Protein AF-A0A960XX72-F1 (afdb_monomer)

Sequence (325 aa):
MVPGYLTDVEGYDESIDEIWYMKRFRIEGDLKHSLSLRLGRIDDRDRVYLNGVLIGTSGQWDSAVASAYDRIRIYEIPAGLLRKDGNNTILVHVQGYFPGINGMVRGRTEIGPSSEMARTLRDEDYGELIFLTGYFTAGSYFLFLFLRRRQNRENLLFALFIYGFVLRQLIRTELRFETDISFLTFKRLEFILTYLLFVAFLYFVRTYFDYRKSLATTIGDALSAAVSGIMVILSVHVLFSDDMRTWWTLQKYLGQPLWLVMLLQVIILQVRAARQGNRDALYMLGGMIFVMIGFFADLAVSNGYLNIPPLFSYFFAAFIFSLAL

Solvent-accessible surface area (backbone atoms only — not comparable to full-atom values): 17464 Å² total; per-residue (Å²): 118,84,53,29,43,48,72,77,41,89,89,60,53,82,86,65,41,70,49,76,47,77,47,75,45,65,73,85,82,83,78,86,56,66,34,20,40,36,42,26,26,32,22,18,28,39,41,32,26,48,70,85,42,80,51,42,74,45,51,59,90,88,50,96,56,74,56,30,43,82,41,76,39,73,29,60,51,64,87,83,66,70,50,81,89,33,80,33,40,41,39,38,42,35,41,35,69,51,78,80,63,16,34,50,42,36,65,64,76,51,75,46,51,39,71,57,56,56,44,54,57,50,55,55,53,52,59,52,51,56,53,41,52,54,43,49,50,51,19,49,51,30,37,50,49,17,76,77,38,70,86,46,56,33,32,43,33,45,16,52,29,38,48,48,48,42,54,41,53,56,62,68,42,76,70,48,76,79,47,95,62,54,57,58,58,52,49,40,50,42,56,32,39,54,38,50,39,55,42,30,49,43,51,20,55,56,56,62,56,81,73,81,91,44,74,70,54,50,54,50,50,52,50,53,50,51,54,41,50,51,34,50,51,52,31,53,50,48,72,78,51,84,58,62,68,59,51,51,50,46,36,62,73,46,46,57,53,48,53,52,55,46,51,51,49,47,51,52,52,29,53,54,40,31,75,71,68,38,60,64,28,47,36,40,47,56,12,44,52,45,28,48,52,18,42,52,51,37,50,34,31,74,70,66,78,42,95,67,81,80,36,36,78,67,28,43,52,46,38,58,53,22,73,74,112

Nearest PDB structures (foldseek):
  5cwi-assembly1_A  TM=2.961E-01  e=3.400E+00  synthetic construct
  8ceg-assembly1_B  TM=2.615E-01  e=6.943E+00  Homo sapiens

Radius of gyration: 23.08 Å; Cα contacts (8 Å, |Δi|>4): 474; chains: 1; bounding box: 62×40×70 Å

pLDDT: mean 90.29, std 6.32, range [65.31, 98.38]

Foldseek 3Di:
DPPDAQVVPPPDDLPDQKDKDKDAWFDDDDPPAWKKWKQAFFAAKKWKDKPNHTQDIFDDPPDPAGAHRHATDITTDDPPSDDNVRGMMMMMMGGHDEGPQGGSHADDTDMDHPVVVVVVLVVLQVVLVVLLVVLLVLLVVLVVVCVVPVVQVLSVLSSVLSVLVSVLVVLSRNVVVVDPDGPLVSVLSNLLSLLVNLLSVLVSLCSVDDDDDDPVVVVLVVLSVVLNVVSVVLNVVSVPDSDVNVNVVCCVPPVVVSSVVSLVSSLVSLVVCVVVVDVLSVLLNVLSVLLVVLVVQVVCVVVRNDHDPRCNSVSNVSNSVSNVD

Mean predicted aligned error: 5.51 Å

Secondary structure (DSSP, 8-state):
--S--GGGSTT--TT--EEEEEEEE---S-TTS-EEEEE-EEESEEEEEETTEEEEEES-TT-SS--STTPPEEEEEPTT-S-TTS-EEEEEEEE-SSTTS-EEEES--EEEEHHHHHHHHHHHHHHHHHHHHHHHHHHHHHHHHHHH-TT-HHHHHHHHHHHHHHHHHHHHSGGGGGSSS-HHHHHHHHHHHHHHHHHHHHHHHHHHS-----HHHHHHHHHHHHHHHHHHHHHHHHHH---HHHHHHHIIIIIHHHHHHHHHHHHHHHHH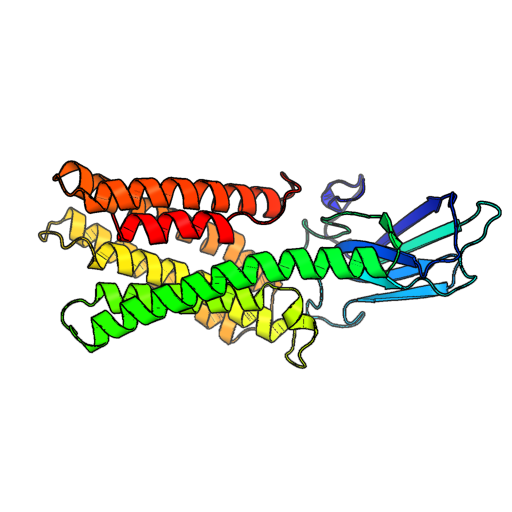HHHTT-HHHHHHHHHHHHHHHHHHHHHHHHTTS--S---HHHHHHHHHHHT--

Structure (mmCIF, N/CA/C/O backbone):
data_AF-A0A960XX72-F1
#
_entry.id   AF-A0A960XX72-F1
#
loop_
_atom_site.group_PDB
_atom_site.id
_atom_site.type_symbol
_atom_site.label_atom_id
_atom_site.label_alt_id
_atom_site.label_comp_id
_atom_site.label_asym_id
_atom_site.label_entity_id
_atom_site.label_seq_id
_atom_site.pdbx_PDB_ins_code
_atom_site.Cartn_x
_atom_site.Cartn_y
_atom_site.Cartn_z
_atom_site.occupancy
_atom_site.B_iso_or_equiv
_atom_site.auth_seq_id
_atom_site.auth_comp_id
_atom_site.auth_asym_id
_atom_site.auth_atom_id
_atom_site.pdbx_PDB_model_num
ATOM 1 N N . MET A 1 1 ? 23.909 -5.813 -6.315 1.00 65.31 1 MET A N 1
ATOM 2 C CA . MET A 1 1 ? 23.104 -7.059 -6.302 1.00 65.31 1 MET A CA 1
ATOM 3 C C . MET A 1 1 ? 21.697 -6.688 -6.770 1.00 65.31 1 MET A C 1
ATOM 5 O O . MET A 1 1 ? 21.299 -5.568 -6.491 1.00 65.31 1 MET A O 1
ATOM 9 N N . VAL A 1 2 ? 21.002 -7.521 -7.554 1.00 81.06 2 VAL A N 1
ATOM 10 C CA . VAL A 1 2 ? 19.618 -7.242 -8.003 1.00 81.06 2 VAL A CA 1
ATOM 11 C C . VAL A 1 2 ? 18.754 -8.464 -7.671 1.00 81.06 2 VAL A C 1
ATOM 13 O O . VAL A 1 2 ? 19.126 -9.562 -8.096 1.00 81.06 2 VAL A O 1
ATOM 16 N N . PRO A 1 3 ? 17.631 -8.312 -6.946 1.00 84.75 3 PRO A N 1
ATOM 17 C CA . PRO A 1 3 ? 17.133 -7.064 -6.352 1.00 84.75 3 PRO A CA 1
ATOM 18 C C . PRO A 1 3 ? 18.040 -6.532 -5.222 1.00 84.75 3 PRO A C 1
ATOM 20 O O . PRO A 1 3 ? 18.846 -7.285 -4.676 1.00 84.75 3 PRO A O 1
ATOM 23 N N . GLY A 1 4 ? 17.936 -5.239 -4.910 1.00 82.75 4 GLY A N 1
ATOM 24 C CA . GLY A 1 4 ? 18.704 -4.582 -3.845 1.00 82.75 4 GLY A CA 1
ATOM 25 C C . GLY A 1 4 ? 18.501 -3.065 -3.796 1.00 82.75 4 GLY A C 1
ATOM 26 O O . GLY A 1 4 ? 18.057 -2.462 -4.779 1.00 82.75 4 GLY A O 1
ATOM 27 N N . TYR A 1 5 ? 18.829 -2.462 -2.654 1.00 85.25 5 TYR A N 1
ATOM 28 C CA . TYR A 1 5 ? 18.755 -1.015 -2.444 1.00 85.25 5 TYR A CA 1
ATOM 29 C C . TYR A 1 5 ? 20.040 -0.319 -2.897 1.00 85.25 5 TYR A C 1
ATOM 31 O O . TYR A 1 5 ? 21.108 -0.935 -2.931 1.00 85.25 5 TYR A O 1
ATOM 39 N N . LEU A 1 6 ? 19.972 0.980 -3.212 1.00 81.94 6 LEU A N 1
ATOM 40 C CA . LEU A 1 6 ? 21.191 1.744 -3.520 1.00 81.94 6 LEU A CA 1
ATOM 41 C C . LEU A 1 6 ? 22.099 1.919 -2.309 1.00 81.94 6 LEU A C 1
ATOM 43 O O . LEU A 1 6 ? 23.308 1.968 -2.480 1.00 81.94 6 LEU A O 1
ATOM 47 N N . THR A 1 7 ? 21.544 1.913 -1.097 1.00 82.69 7 THR A N 1
ATOM 48 C CA . THR A 1 7 ? 22.315 1.938 0.156 1.00 82.69 7 THR A CA 1
ATOM 49 C C . THR A 1 7 ? 23.286 0.776 0.298 1.00 82.69 7 THR A C 1
ATOM 51 O O . THR A 1 7 ? 24.257 0.881 1.040 1.00 82.69 7 THR A O 1
ATOM 54 N N . ASP A 1 8 ? 23.031 -0.329 -0.404 1.00 82.38 8 ASP A N 1
ATOM 55 C CA . ASP A 1 8 ? 23.889 -1.513 -0.387 1.00 82.38 8 ASP A CA 1
ATOM 56 C C . ASP A 1 8 ? 25.064 -1.383 -1.376 1.00 82.38 8 ASP A C 1
ATOM 58 O O . ASP A 1 8 ? 25.922 -2.265 -1.452 1.00 82.38 8 ASP A O 1
ATOM 62 N N . VAL A 1 9 ? 25.093 -0.312 -2.178 1.00 82.00 9 VAL A N 1
ATOM 63 C CA . VAL A 1 9 ? 26.157 -0.014 -3.138 1.00 82.00 9 VAL A CA 1
ATOM 64 C C . VAL A 1 9 ? 27.245 0.799 -2.443 1.00 82.00 9 VAL A C 1
ATOM 66 O O . VAL A 1 9 ? 26.990 1.834 -1.833 1.00 82.00 9 VAL A O 1
ATOM 69 N N . GLU A 1 10 ? 28.487 0.332 -2.551 1.00 82.56 10 GLU A N 1
ATOM 70 C CA . GLU A 1 10 ? 29.644 1.030 -1.995 1.00 82.56 10 GLU A CA 1
ATOM 71 C C . GLU A 1 10 ? 29.785 2.436 -2.602 1.00 82.56 10 GLU A C 1
ATOM 73 O O . GLU A 1 10 ? 29.707 2.610 -3.819 1.00 82.56 10 GLU A O 1
ATOM 78 N N . GLY A 1 11 ? 29.981 3.441 -1.745 1.00 82.19 11 GLY A N 1
ATOM 79 C CA . GLY A 1 11 ? 30.051 4.844 -2.158 1.00 82.19 11 GLY A CA 1
ATOM 80 C C . GLY A 1 11 ? 28.693 5.509 -2.403 1.00 82.19 11 GLY A C 1
ATOM 81 O O . GLY A 1 11 ? 28.669 6.620 -2.927 1.00 82.19 11 GLY A O 1
ATOM 82 N N . TYR A 1 12 ? 27.579 4.862 -2.035 1.00 83.00 12 TYR A N 1
ATOM 83 C CA . TYR A 1 12 ? 26.266 5.503 -2.042 1.00 83.00 12 TYR A CA 1
ATOM 84 C C . TYR A 1 12 ? 26.225 6.711 -1.099 1.00 83.00 12 TYR A C 1
ATOM 86 O O . TYR A 1 12 ? 26.661 6.641 0.051 1.00 83.00 12 TYR A O 1
ATOM 94 N N . ASP A 1 13 ? 25.642 7.793 -1.601 1.00 84.25 13 ASP A N 1
ATOM 95 C CA . ASP A 1 13 ? 25.325 9.009 -0.866 1.00 84.25 13 ASP A CA 1
ATOM 96 C C . ASP A 1 13 ? 23.842 9.335 -1.087 1.00 84.25 13 ASP A C 1
ATOM 98 O O . ASP A 1 13 ? 23.301 9.081 -2.166 1.00 84.25 13 ASP A O 1
ATOM 102 N N . GLU A 1 14 ? 23.168 9.897 -0.082 1.00 82.62 14 GLU A N 1
ATOM 103 C CA . GLU A 1 14 ? 21.733 10.209 -0.168 1.00 82.62 14 GLU A CA 1
ATOM 104 C C . GLU A 1 14 ? 21.398 11.253 -1.247 1.00 82.62 14 GLU A C 1
ATOM 106 O O . GLU A 1 14 ? 20.243 11.339 -1.668 1.00 82.62 14 GLU A O 1
ATOM 111 N N . SER A 1 15 ? 22.385 12.020 -1.730 1.00 81.94 15 SER A N 1
ATOM 112 C CA . SER A 1 15 ? 22.232 12.919 -2.881 1.00 81.94 15 SER A CA 1
ATOM 113 C C . SER A 1 15 ? 22.110 12.194 -4.224 1.00 81.94 15 SER A C 1
ATOM 115 O O . SER A 1 15 ? 21.712 12.819 -5.206 1.00 81.94 15 SER A O 1
ATOM 117 N N . ILE A 1 16 ? 22.418 10.893 -4.284 1.00 83.62 16 ILE A N 1
ATOM 118 C CA . ILE A 1 16 ? 22.284 10.083 -5.496 1.00 83.62 16 ILE A CA 1
ATOM 119 C C . ILE A 1 16 ? 20.834 9.613 -5.628 1.00 83.62 16 ILE A C 1
ATOM 121 O O . ILE A 1 16 ? 20.376 8.694 -4.938 1.00 83.62 16 ILE A O 1
ATOM 125 N N . ASP A 1 17 ? 20.123 10.227 -6.566 1.00 83.62 17 ASP A N 1
ATOM 126 C CA . ASP A 1 17 ? 18.783 9.831 -6.986 1.00 83.62 17 ASP A CA 1
ATOM 127 C C . ASP A 1 17 ? 18.779 9.071 -8.318 1.00 83.62 17 ASP A C 1
ATOM 129 O O . ASP A 1 17 ? 17.853 8.304 -8.560 1.00 83.62 17 ASP A O 1
ATOM 133 N N . GLU A 1 18 ? 19.818 9.188 -9.147 1.00 90.31 18 GLU A N 1
ATOM 134 C CA . GLU A 1 18 ? 19.926 8.476 -10.422 1.00 90.31 18 GLU A CA 1
ATOM 135 C C . GLU A 1 18 ? 21.015 7.401 -10.446 1.00 90.31 18 GLU A C 1
ATOM 137 O O . GLU A 1 18 ? 22.144 7.600 -9.998 1.00 90.31 18 GLU A O 1
ATOM 142 N N . ILE A 1 19 ? 20.699 6.253 -11.051 1.00 91.00 19 ILE A N 1
ATOM 143 C CA . ILE A 1 19 ? 21.652 5.158 -11.235 1.00 91.00 19 ILE A CA 1
ATOM 144 C C . ILE A 1 19 ? 21.436 4.420 -12.556 1.00 91.00 19 ILE A C 1
ATOM 146 O O . ILE A 1 19 ? 20.317 4.275 -13.053 1.00 91.00 19 ILE A O 1
ATOM 150 N N . TRP A 1 20 ? 22.527 3.890 -13.103 1.00 93.50 20 TRP A N 1
ATOM 151 C CA . TRP A 1 20 ? 22.506 2.991 -14.248 1.00 93.50 20 TRP A CA 1
ATOM 152 C C . TRP A 1 20 ? 22.883 1.573 -13.835 1.00 93.50 20 TRP A C 1
ATOM 154 O O . TRP A 1 20 ? 23.980 1.323 -13.336 1.00 93.50 20 TRP A O 1
ATOM 164 N N . TYR A 1 21 ? 22.001 0.622 -14.125 1.00 93.75 21 TYR A N 1
ATOM 165 C CA . TYR A 1 21 ? 22.310 -0.800 -14.070 1.00 93.75 21 TYR A CA 1
ATOM 166 C C . TYR A 1 21 ? 22.653 -1.291 -15.470 1.00 93.75 21 TYR A C 1
ATOM 168 O O . TYR A 1 21 ? 21.927 -1.020 -16.425 1.00 93.75 21 TYR A O 1
ATOM 176 N N . MET A 1 22 ? 23.737 -2.053 -15.591 1.00 94.94 22 MET A N 1
ATOM 177 C CA . MET A 1 22 ? 24.141 -2.677 -16.847 1.00 94.94 22 MET A CA 1
ATOM 178 C C . MET A 1 22 ? 24.329 -4.173 -16.654 1.00 94.94 22 MET A C 1
ATOM 180 O O . MET A 1 22 ? 24.961 -4.612 -15.692 1.00 94.94 22 MET A O 1
ATOM 184 N N . LYS A 1 23 ? 23.815 -4.965 -17.594 1.00 94.00 23 LYS A N 1
ATOM 185 C CA . LYS A 1 23 ? 24.113 -6.395 -17.661 1.00 94.00 23 LYS A CA 1
ATOM 186 C C . LYS A 1 23 ? 24.347 -6.820 -19.102 1.00 94.00 23 LYS A C 1
ATOM 188 O O . LYS A 1 23 ? 23.545 -6.537 -19.990 1.00 94.00 23 LYS A O 1
ATOM 193 N N . ARG A 1 24 ? 25.436 -7.554 -19.323 1.00 94.38 24 ARG A N 1
ATOM 194 C CA . ARG A 1 24 ? 25.657 -8.307 -20.561 1.00 94.38 24 ARG A CA 1
ATOM 195 C C . ARG A 1 24 ? 25.195 -9.737 -20.360 1.00 94.38 24 ARG A C 1
ATOM 197 O O . ARG A 1 24 ? 25.447 -10.320 -19.306 1.00 94.38 24 ARG A O 1
ATOM 204 N N . PHE A 1 25 ? 24.511 -10.291 -21.349 1.00 92.50 25 PHE A N 1
ATOM 205 C CA . PHE A 1 25 ? 23.988 -11.646 -21.261 1.00 92.50 25 PHE A CA 1
ATOM 206 C C . PHE A 1 25 ? 23.930 -12.323 -22.627 1.00 92.50 25 PHE A C 1
ATOM 208 O O . PHE A 1 25 ? 23.794 -11.683 -23.672 1.00 92.50 25 PHE A O 1
ATOM 215 N N . ARG A 1 26 ? 24.000 -13.651 -22.580 1.00 90.56 26 ARG A N 1
ATOM 216 C CA . ARG A 1 26 ? 23.700 -14.539 -23.699 1.00 90.56 26 ARG A CA 1
ATOM 217 C C . ARG A 1 26 ? 22.285 -15.055 -23.521 1.00 90.56 26 ARG A C 1
ATOM 219 O O . ARG A 1 26 ? 21.870 -15.301 -22.391 1.00 90.56 26 ARG A O 1
ATOM 226 N N . ILE A 1 27 ? 21.555 -15.176 -24.621 1.00 84.62 27 ILE A N 1
ATOM 227 C CA . ILE A 1 27 ? 20.241 -15.806 -24.611 1.00 84.62 27 ILE A CA 1
ATOM 228 C C . ILE A 1 27 ? 20.371 -17.196 -25.219 1.00 84.62 27 ILE A C 1
ATOM 230 O O . ILE A 1 27 ? 20.921 -17.354 -26.308 1.00 84.62 27 ILE A O 1
ATOM 234 N N . GLU A 1 28 ? 19.901 -18.191 -24.483 1.00 79.38 28 GLU A N 1
ATOM 235 C CA . GLU A 1 28 ? 19.869 -19.589 -24.896 1.00 79.38 28 GLU A CA 1
ATOM 236 C C . GLU A 1 28 ? 18.397 -19.994 -25.053 1.00 79.38 28 GLU A C 1
ATOM 238 O O . GLU A 1 28 ? 17.563 -19.601 -24.239 1.00 79.38 28 GLU A O 1
ATOM 243 N N . GLY A 1 29 ? 18.062 -20.742 -26.108 1.00 73.56 29 GLY A N 1
ATOM 244 C CA . GLY A 1 29 ? 16.697 -21.226 -26.356 1.00 73.56 29 GLY A CA 1
ATOM 245 C C . GLY A 1 29 ? 16.017 -20.661 -27.608 1.00 73.56 29 GLY A C 1
ATOM 246 O O . GLY A 1 29 ? 16.621 -19.954 -28.417 1.00 73.56 29 GLY A O 1
ATOM 247 N N . ASP A 1 30 ? 14.749 -21.038 -27.796 1.00 70.69 30 ASP A N 1
ATOM 248 C CA . ASP A 1 30 ? 13.959 -20.669 -28.972 1.00 70.69 30 ASP A CA 1
ATOM 249 C C . ASP A 1 30 ? 13.375 -19.251 -28.838 1.00 70.69 30 ASP A C 1
ATOM 251 O O . ASP A 1 30 ? 12.576 -18.968 -27.948 1.00 70.69 30 ASP A O 1
ATOM 255 N N . LEU A 1 31 ? 13.755 -18.360 -29.759 1.00 76.75 31 LEU A N 1
ATOM 256 C CA . LEU A 1 31 ? 13.276 -16.972 -29.833 1.00 76.75 31 LEU A CA 1
ATOM 257 C C . LEU A 1 31 ? 12.007 -16.818 -30.690 1.00 76.75 31 LEU A C 1
ATOM 259 O O . LEU A 1 31 ? 11.676 -15.708 -31.098 1.00 76.75 31 LEU A O 1
ATOM 263 N N . LYS A 1 32 ? 11.329 -17.918 -31.043 1.00 74.88 32 LYS A N 1
ATOM 264 C CA . LYS A 1 32 ? 10.079 -17.873 -31.823 1.00 74.88 32 LYS A CA 1
ATOM 265 C C . LYS A 1 32 ? 8.889 -17.319 -31.046 1.00 74.88 32 LYS A C 1
ATOM 267 O O . LYS A 1 32 ? 7.921 -16.887 -31.665 1.00 74.88 32 LYS A O 1
ATOM 272 N N . HIS A 1 33 ? 8.936 -17.356 -29.720 1.00 80.69 33 HIS A N 1
ATOM 273 C CA . HIS A 1 33 ? 7.891 -16.785 -28.878 1.00 80.69 33 HIS A CA 1
ATOM 274 C C . HIS A 1 33 ? 8.109 -15.281 -28.693 1.00 80.69 33 HIS A C 1
ATOM 276 O O . HIS A 1 33 ? 9.249 -14.820 -28.657 1.00 80.69 33 HIS A O 1
ATOM 282 N N . SER A 1 34 ? 7.024 -14.520 -28.521 1.00 90.12 34 SER A N 1
ATOM 283 C CA . SER A 1 34 ? 7.127 -13.155 -27.999 1.00 90.12 34 SER A CA 1
ATOM 284 C C . SER A 1 34 ? 7.753 -13.208 -26.608 1.00 90.12 34 SER A C 1
ATOM 286 O O . SER A 1 34 ? 7.308 -13.984 -25.756 1.00 90.12 34 SER A O 1
ATOM 288 N N . LEU A 1 35 ? 8.807 -12.421 -26.404 1.00 93.06 35 LEU A N 1
ATOM 289 C CA . LEU A 1 35 ? 9.544 -12.360 -25.149 1.00 93.06 35 LEU A CA 1
ATOM 290 C C . LEU A 1 35 ? 9.306 -11.018 -24.473 1.00 93.06 35 LEU A C 1
ATOM 292 O O . LEU A 1 35 ? 9.223 -9.984 -25.131 1.00 93.06 35 LEU A O 1
ATOM 296 N N . SER A 1 36 ? 9.269 -11.040 -23.150 1.00 95.12 36 SER A N 1
ATOM 297 C CA . SER A 1 36 ? 9.248 -9.840 -22.327 1.00 95.12 36 SER A CA 1
ATOM 298 C C . SER A 1 36 ? 10.377 -9.890 -21.310 1.00 95.12 36 SER A C 1
ATOM 300 O O . SER A 1 36 ? 10.853 -10.954 -20.911 1.00 95.12 36 SER A O 1
ATOM 302 N N . LEU A 1 37 ? 10.812 -8.709 -20.899 1.00 94.94 37 LEU A N 1
ATOM 303 C CA . LEU A 1 37 ? 11.666 -8.498 -19.751 1.00 94.94 37 LEU A CA 1
ATOM 304 C C . LEU A 1 37 ? 10.776 -8.152 -18.561 1.00 94.94 37 LEU A C 1
ATOM 306 O O . LEU A 1 37 ? 10.118 -7.111 -18.563 1.00 94.94 37 LEU A O 1
ATOM 310 N N . ARG A 1 38 ? 10.812 -8.985 -17.523 1.00 94.00 38 ARG A N 1
ATOM 311 C CA . ARG A 1 38 ? 10.256 -8.647 -16.216 1.00 94.00 38 ARG A CA 1
ATOM 312 C C . ARG A 1 38 ? 11.356 -8.036 -15.365 1.00 94.00 38 ARG A C 1
ATOM 314 O O . ARG A 1 38 ? 12.357 -8.686 -15.064 1.00 94.00 38 ARG A O 1
ATOM 321 N N . LEU A 1 39 ? 11.142 -6.795 -14.963 1.00 91.75 39 LEU A N 1
ATOM 322 C CA . LEU A 1 39 ? 11.808 -6.163 -13.839 1.00 91.75 39 LEU A CA 1
ATOM 323 C C . LEU A 1 39 ? 10.799 -6.128 -12.684 1.00 91.75 39 LEU A C 1
ATOM 325 O O . LEU A 1 39 ? 9.594 -5.989 -12.885 1.00 91.75 39 LEU A O 1
ATOM 329 N N . GLY A 1 40 ? 11.251 -6.322 -11.454 1.00 89.38 40 GLY A N 1
ATOM 330 C CA . GLY A 1 40 ? 10.336 -6.282 -10.322 1.00 89.38 40 GLY A CA 1
ATOM 331 C C . GLY A 1 40 ? 9.882 -4.854 -9.980 1.00 89.38 40 GLY A C 1
ATOM 332 O O . GLY A 1 40 ? 9.538 -4.059 -10.854 1.00 89.38 40 GLY A O 1
ATOM 333 N N . ARG A 1 41 ? 9.852 -4.514 -8.692 1.00 90.69 41 ARG A N 1
ATOM 334 C CA . ARG A 1 41 ? 9.519 -3.164 -8.225 1.00 90.69 41 ARG A CA 1
ATOM 335 C C . ARG A 1 41 ? 10.785 -2.317 -8.175 1.00 90.69 41 ARG A C 1
ATOM 337 O O . ARG A 1 41 ? 11.744 -2.680 -7.497 1.00 90.69 41 ARG A O 1
ATOM 344 N N . ILE A 1 42 ? 10.757 -1.213 -8.905 1.00 93.06 42 ILE A N 1
ATOM 345 C CA . ILE A 1 42 ? 11.796 -0.190 -8.985 1.00 93.06 42 ILE A CA 1
ATOM 346 C C . ILE A 1 42 ? 11.250 1.076 -8.325 1.00 93.06 42 ILE A C 1
ATOM 348 O O . ILE A 1 42 ? 10.125 1.466 -8.635 1.00 93.06 42 ILE A O 1
ATOM 352 N N . ASP A 1 43 ? 12.022 1.706 -7.446 1.00 91.44 43 ASP A N 1
ATOM 353 C CA . ASP A 1 43 ? 11.711 3.036 -6.915 1.00 91.44 43 ASP A CA 1
ATOM 354 C C . ASP A 1 43 ? 12.569 4.079 -7.647 1.00 91.44 43 ASP A C 1
ATOM 356 O O . ASP A 1 43 ? 13.798 3.979 -7.592 1.00 91.44 43 ASP A O 1
ATOM 360 N N . ASP A 1 44 ? 11.995 5.063 -8.351 1.00 92.69 44 ASP A N 1
ATOM 361 C CA . ASP A 1 44 ? 10.561 5.290 -8.657 1.00 92.69 44 ASP A CA 1
ATOM 362 C C . ASP A 1 44 ? 10.257 4.978 -10.113 1.00 92.69 44 ASP A C 1
ATOM 364 O O . ASP A 1 44 ? 9.274 4.309 -10.423 1.00 92.69 44 ASP A O 1
ATOM 368 N N . ARG A 1 45 ? 11.110 5.463 -11.007 1.00 93.88 45 ARG A N 1
ATOM 369 C CA . ARG A 1 45 ? 10.888 5.460 -12.449 1.00 93.88 45 ARG A CA 1
ATOM 370 C C . ARG A 1 45 ? 12.107 4.933 -13.173 1.00 93.88 45 ARG A C 1
ATOM 372 O O . ARG A 1 45 ? 13.224 4.994 -12.660 1.00 93.88 45 ARG A O 1
ATOM 379 N N . ASP A 1 46 ? 11.881 4.409 -14.368 1.00 96.50 46 ASP A N 1
ATOM 380 C CA . ASP A 1 46 ? 12.936 3.762 -15.131 1.00 96.50 46 ASP A CA 1
ATOM 381 C C . ASP A 1 46 ? 12.801 3.967 -16.638 1.00 96.50 46 ASP A C 1
ATOM 383 O O . ASP A 1 46 ? 11.705 4.148 -17.170 1.00 96.50 46 ASP A O 1
ATOM 387 N N . ARG A 1 47 ? 13.949 3.924 -17.319 1.00 97.69 47 ARG A N 1
ATOM 388 C CA . ARG A 1 47 ? 14.079 3.784 -18.773 1.00 97.69 47 ARG A CA 1
ATOM 389 C C . ARG A 1 47 ? 14.948 2.569 -19.061 1.00 97.69 47 ARG A C 1
ATOM 391 O O . ARG A 1 47 ? 16.076 2.480 -18.573 1.00 97.69 47 ARG A O 1
ATOM 398 N N . VAL A 1 48 ? 14.438 1.646 -19.868 1.00 97.88 48 VAL A N 1
ATOM 399 C CA . VAL A 1 48 ? 15.118 0.384 -20.174 1.00 97.88 48 VAL A CA 1
ATOM 400 C C . VAL A 1 48 ? 15.533 0.338 -21.626 1.00 97.88 48 VAL A C 1
ATOM 402 O O . VAL A 1 48 ? 14.703 0.454 -22.524 1.00 97.88 48 VAL A O 1
ATOM 405 N N . TYR A 1 49 ? 16.815 0.078 -21.850 1.00 98.12 49 TYR A N 1
ATOM 406 C CA . TYR A 1 49 ? 17.397 -0.062 -23.172 1.00 98.12 49 TYR A CA 1
ATOM 407 C C . TYR A 1 49 ? 17.937 -1.474 -23.359 1.00 98.12 49 TYR A C 1
ATOM 409 O O . TYR A 1 49 ? 18.690 -1.980 -22.527 1.00 98.12 49 TYR A O 1
ATOM 417 N N . LEU A 1 50 ? 17.613 -2.091 -24.490 1.00 97.56 50 LEU A N 1
ATOM 418 C CA . LEU A 1 50 ? 18.206 -3.342 -24.941 1.00 97.56 50 LEU A CA 1
ATOM 419 C C . LEU A 1 50 ? 18.990 -3.073 -26.222 1.00 97.56 50 LEU A C 1
ATOM 421 O O . LEU A 1 50 ? 18.446 -2.582 -27.207 1.00 97.56 50 LEU A O 1
ATOM 425 N N . ASN A 1 51 ? 20.285 -3.383 -26.209 1.00 96.00 51 ASN A N 1
ATOM 426 C CA . ASN A 1 51 ? 21.190 -3.189 -27.346 1.00 96.00 51 ASN A CA 1
ATOM 427 C C . ASN A 1 51 ? 21.187 -1.753 -27.908 1.00 96.00 51 ASN A C 1
ATOM 429 O O . ASN A 1 51 ? 21.404 -1.554 -29.100 1.00 96.00 51 ASN A O 1
ATOM 433 N N . GLY A 1 52 ? 20.959 -0.763 -27.038 1.00 95.50 52 GLY A N 1
ATOM 434 C CA . GLY A 1 52 ? 20.884 0.659 -27.388 1.00 95.50 52 GLY A CA 1
ATOM 435 C C . GLY A 1 52 ? 19.492 1.152 -27.801 1.00 95.50 52 GLY A C 1
ATOM 436 O O . GLY A 1 52 ? 19.323 2.349 -27.996 1.00 95.50 52 GLY A O 1
ATOM 437 N N . VAL A 1 53 ? 18.492 0.271 -27.897 1.00 97.12 53 VAL A N 1
ATOM 438 C CA . VAL A 1 53 ? 17.105 0.633 -28.230 1.00 97.12 53 VAL A CA 1
ATOM 439 C C . VAL A 1 53 ? 16.269 0.693 -26.958 1.00 97.12 53 VAL A C 1
ATOM 441 O O . VAL A 1 53 ? 16.285 -0.252 -26.173 1.00 97.12 53 VAL A O 1
ATOM 444 N N . LEU A 1 54 ? 15.535 1.788 -26.755 1.00 97.62 54 LEU A N 1
ATOM 445 C CA . LEU A 1 54 ? 14.579 1.931 -25.655 1.00 97.62 54 LEU A CA 1
ATOM 446 C C . LEU A 1 54 ? 13.420 0.939 -25.848 1.00 97.62 54 LEU A C 1
ATOM 448 O O . LEU A 1 54 ? 12.737 0.990 -26.867 1.00 97.62 54 LEU A O 1
ATOM 452 N N . ILE A 1 55 ? 13.206 0.049 -24.879 1.00 97.31 55 ILE A N 1
ATOM 453 C CA . ILE A 1 55 ? 12.144 -0.973 -24.911 1.00 97.31 55 ILE A CA 1
ATOM 454 C C . ILE A 1 55 ? 11.034 -0.723 -23.890 1.00 97.31 55 ILE A C 1
ATOM 456 O O . ILE A 1 55 ? 9.992 -1.366 -23.949 1.00 97.31 55 ILE A O 1
ATOM 460 N N . GLY A 1 56 ? 11.239 0.193 -22.945 1.00 96.12 56 GLY A N 1
ATOM 461 C CA . GLY A 1 56 ? 10.260 0.432 -21.897 1.00 96.12 56 GLY A CA 1
ATOM 462 C C . GLY A 1 56 ? 10.586 1.622 -21.016 1.00 96.12 56 GLY A C 1
ATOM 463 O O . GLY A 1 56 ? 11.752 1.983 -20.838 1.00 96.12 56 GLY A O 1
ATOM 464 N N . THR A 1 57 ? 9.535 2.219 -20.464 1.00 95.88 57 THR A N 1
ATOM 465 C CA . THR A 1 57 ? 9.619 3.314 -19.500 1.00 95.88 57 THR A CA 1
ATOM 466 C C . THR A 1 57 ? 8.519 3.185 -18.457 1.00 95.88 57 THR A C 1
ATOM 468 O O . THR A 1 57 ? 7.394 2.814 -18.802 1.00 95.88 57 THR A O 1
ATOM 471 N N . SER A 1 58 ? 8.798 3.578 -17.217 1.00 93.94 58 SER A N 1
ATOM 472 C CA . SER A 1 58 ? 7.769 3.787 -16.197 1.00 93.94 58 SER A CA 1
ATOM 473 C C . SER A 1 58 ? 7.877 5.173 -15.578 1.00 93.94 58 SER A C 1
ATOM 475 O O . SER A 1 58 ? 8.937 5.795 -15.617 1.00 93.94 58 SER A O 1
ATOM 477 N N . GLY A 1 59 ? 6.767 5.648 -15.013 1.00 90.12 59 GLY A N 1
ATOM 478 C CA . GLY A 1 59 ? 6.694 6.960 -14.386 1.00 90.12 59 GLY A CA 1
ATOM 479 C C . GLY A 1 59 ? 6.827 8.131 -15.363 1.00 90.12 59 GLY A C 1
ATOM 480 O O . GLY A 1 59 ? 6.935 7.962 -16.577 1.00 90.12 59 GLY A O 1
ATOM 481 N N . GLN A 1 60 ? 6.803 9.344 -14.817 1.00 90.06 60 GLN A N 1
ATOM 482 C CA . GLN A 1 60 ? 7.076 10.572 -15.566 1.00 90.06 60 GLN A CA 1
ATOM 483 C C . GLN A 1 60 ? 8.449 11.094 -15.165 1.00 90.06 60 GLN A C 1
ATOM 485 O O . GLN A 1 60 ? 8.622 11.475 -14.015 1.00 90.06 60 GLN A O 1
ATOM 490 N N . TRP A 1 61 ? 9.408 11.110 -16.096 1.00 90.62 61 TRP A N 1
ATOM 491 C CA . TRP A 1 61 ? 10.821 11.376 -15.787 1.00 90.62 61 TRP A CA 1
ATOM 492 C C . TRP A 1 61 ? 11.068 12.712 -15.080 1.00 90.62 61 TRP A C 1
ATOM 494 O O . TRP A 1 61 ? 11.819 12.758 -14.116 1.00 90.62 61 TRP A O 1
ATOM 504 N N . ASP A 1 62 ? 10.383 13.770 -15.506 1.00 90.19 62 ASP A N 1
ATOM 505 C CA . ASP A 1 62 ? 10.601 15.129 -14.995 1.00 90.19 62 ASP A CA 1
ATOM 506 C C . ASP A 1 62 ? 9.598 15.520 -13.889 1.00 90.19 62 ASP A C 1
ATOM 508 O O . ASP A 1 62 ? 9.491 16.685 -13.509 1.00 90.19 62 ASP A O 1
ATOM 512 N N . SER A 1 63 ? 8.820 14.559 -13.372 1.00 88.69 63 SER A N 1
ATOM 513 C CA . SER A 1 63 ? 7.813 14.829 -12.342 1.00 88.69 63 SER A CA 1
ATOM 514 C C . SER A 1 63 ? 8.442 14.986 -10.959 1.00 88.69 63 SER A C 1
ATOM 516 O O . SER A 1 63 ? 9.183 14.115 -10.499 1.00 88.69 63 SER A O 1
ATOM 518 N N . ALA A 1 64 ? 8.052 16.039 -10.241 1.00 86.38 64 ALA A N 1
ATOM 519 C CA . ALA A 1 64 ? 8.413 16.244 -8.837 1.00 86.38 64 ALA A CA 1
ATOM 520 C C . ALA A 1 64 ? 7.686 15.289 -7.866 1.00 86.38 64 ALA A C 1
ATOM 522 O O . ALA A 1 64 ? 7.981 15.281 -6.671 1.00 86.38 64 ALA A O 1
ATOM 523 N N . VAL A 1 65 ? 6.728 14.495 -8.354 1.00 89.31 65 VAL A N 1
ATOM 524 C CA . VAL A 1 65 ? 5.927 13.561 -7.553 1.00 89.31 65 VAL A CA 1
ATOM 525 C C . VAL A 1 65 ? 6.254 12.128 -7.958 1.00 89.31 65 VAL A C 1
ATOM 527 O O . VAL A 1 65 ? 6.478 11.846 -9.138 1.00 89.31 65 VAL A O 1
ATOM 530 N N . ALA A 1 66 ? 6.266 11.216 -6.986 1.00 90.31 66 ALA A N 1
ATOM 531 C CA . ALA A 1 66 ? 6.440 9.793 -7.244 1.00 90.31 66 ALA A CA 1
ATOM 532 C C . ALA A 1 66 ? 5.308 9.261 -8.136 1.00 90.31 66 ALA A C 1
ATOM 534 O O . ALA A 1 66 ? 4.184 9.767 -8.092 1.00 90.31 66 ALA A O 1
ATOM 535 N N . SER A 1 67 ? 5.590 8.244 -8.946 1.00 89.94 67 SER A N 1
ATOM 536 C CA . SER A 1 67 ? 4.680 7.845 -10.027 1.00 89.94 67 SER A CA 1
ATOM 537 C C . SER A 1 67 ? 4.569 6.343 -10.270 1.00 89.94 67 SER A C 1
ATOM 539 O O . SER A 1 67 ? 3.570 5.904 -10.841 1.00 89.94 67 SER A O 1
ATOM 541 N N . ALA A 1 68 ? 5.557 5.546 -9.863 1.00 90.88 68 ALA A N 1
ATOM 542 C CA . ALA A 1 68 ? 5.583 4.122 -10.178 1.00 90.88 68 ALA A CA 1
ATOM 543 C C . ALA A 1 68 ? 6.350 3.245 -9.172 1.00 90.88 68 ALA A C 1
ATOM 545 O O . ALA A 1 68 ? 6.467 2.046 -9.422 1.00 90.88 68 ALA A O 1
ATOM 546 N N . TYR A 1 69 ? 6.819 3.764 -8.029 1.00 90.50 69 TYR A N 1
ATOM 547 C CA . TYR A 1 69 ? 7.730 3.047 -7.118 1.00 90.50 69 TYR A CA 1
ATOM 548 C C . TYR A 1 69 ? 7.288 1.648 -6.660 1.00 90.50 69 TYR A C 1
ATOM 550 O O . TYR A 1 69 ? 8.107 0.834 -6.236 1.00 90.50 69 TYR A O 1
ATOM 558 N N . ASP A 1 70 ? 6.002 1.322 -6.751 1.00 89.12 70 ASP A N 1
ATOM 559 C CA . ASP A 1 70 ? 5.463 0.027 -6.359 1.00 89.12 70 ASP A CA 1
ATOM 560 C C . ASP A 1 70 ? 4.724 -0.723 -7.480 1.00 89.12 70 ASP A C 1
ATOM 562 O O . ASP A 1 70 ? 3.947 -1.627 -7.187 1.00 89.12 70 ASP A O 1
ATOM 566 N N . ARG A 1 71 ? 4.989 -0.389 -8.747 1.00 90.69 71 ARG A N 1
ATOM 567 C CA . ARG A 1 71 ? 4.511 -1.123 -9.934 1.00 90.69 71 ARG A CA 1
ATOM 568 C C . ARG A 1 71 ? 5.390 -2.339 -10.244 1.00 90.69 71 ARG A C 1
ATOM 570 O O . ARG A 1 71 ? 6.596 -2.286 -10.023 1.00 90.69 71 ARG A O 1
ATOM 577 N N . ILE A 1 72 ? 4.875 -3.423 -10.808 1.00 90.69 72 ILE A N 1
ATOM 578 C CA . ILE A 1 72 ? 5.746 -4.456 -11.411 1.00 90.69 72 ILE A CA 1
ATOM 579 C C . ILE A 1 72 ? 6.034 -4.096 -12.875 1.00 90.69 72 ILE A C 1
ATOM 581 O O . ILE A 1 72 ? 5.140 -3.688 -13.613 1.00 90.69 72 ILE A O 1
ATOM 585 N N . ARG A 1 73 ? 7.294 -4.201 -13.312 1.00 92.50 73 ARG A N 1
ATOM 586 C CA . ARG A 1 73 ? 7.730 -3.731 -14.637 1.00 92.50 73 ARG A CA 1
ATOM 587 C C . ARG A 1 73 ? 7.813 -4.895 -15.603 1.00 92.50 73 ARG A C 1
ATOM 589 O O . ARG A 1 73 ? 8.610 -5.806 -15.428 1.00 92.50 73 ARG A O 1
ATOM 596 N N . ILE A 1 74 ? 7.008 -4.864 -16.653 1.00 93.81 74 ILE A N 1
ATOM 597 C CA . ILE A 1 74 ? 7.089 -5.852 -17.727 1.00 93.81 74 ILE A CA 1
ATOM 598 C C . ILE A 1 74 ? 7.121 -5.103 -19.045 1.00 93.81 74 ILE A C 1
ATOM 600 O O . ILE A 1 74 ? 6.183 -4.382 -19.372 1.00 93.81 74 ILE A O 1
ATOM 604 N N . TYR A 1 75 ? 8.213 -5.272 -19.782 1.00 95.62 75 TYR A N 1
ATOM 605 C CA . TYR A 1 75 ? 8.426 -4.627 -21.069 1.00 95.62 75 TYR A CA 1
ATOM 606 C C . TYR A 1 75 ? 8.540 -5.688 -22.149 1.00 95.62 75 TYR A C 1
ATOM 608 O O . TYR A 1 75 ? 9.352 -6.609 -22.040 1.00 95.62 75 TYR A O 1
ATOM 616 N N . GLU A 1 76 ? 7.713 -5.582 -23.181 1.00 95.06 76 GLU A N 1
ATOM 617 C CA . GLU A 1 76 ? 7.829 -6.448 -24.348 1.00 95.06 76 GLU A CA 1
ATOM 618 C C . GLU A 1 76 ? 9.149 -6.179 -25.068 1.00 95.06 76 GLU A C 1
ATOM 620 O O . GLU A 1 76 ? 9.586 -5.037 -25.212 1.00 95.06 76 GLU A O 1
ATOM 625 N N . ILE A 1 77 ? 9.807 -7.247 -25.508 1.00 94.94 77 ILE A N 1
ATOM 626 C CA . ILE A 1 77 ? 11.043 -7.157 -26.273 1.00 94.94 77 ILE A CA 1
ATOM 627 C C . ILE A 1 77 ? 10.672 -7.181 -27.759 1.00 94.94 77 ILE A C 1
ATOM 629 O O . ILE A 1 77 ? 10.151 -8.194 -28.235 1.00 94.94 77 ILE A O 1
ATOM 633 N N . PRO A 1 78 ? 10.972 -6.113 -28.523 1.00 92.38 78 PRO A N 1
ATOM 634 C CA . PRO A 1 78 ? 10.719 -6.092 -29.956 1.00 92.38 78 PRO A CA 1
ATOM 635 C C . PRO A 1 78 ? 11.387 -7.264 -30.682 1.00 92.38 78 PRO A C 1
ATOM 637 O O . PRO A 1 78 ? 12.552 -7.603 -30.432 1.00 92.38 78 PRO A O 1
ATOM 640 N N . ALA A 1 79 ? 10.656 -7.865 -31.622 1.00 88.31 79 ALA A N 1
ATOM 641 C CA . ALA A 1 79 ? 11.165 -8.963 -32.433 1.00 88.31 79 ALA A CA 1
ATOM 642 C C . ALA A 1 79 ? 12.454 -8.554 -33.169 1.00 88.31 79 ALA A C 1
ATOM 644 O O . ALA A 1 79 ? 12.551 -7.470 -33.741 1.00 88.31 79 ALA A O 1
ATOM 645 N N . GLY A 1 80 ? 13.460 -9.431 -33.148 1.00 88.12 80 GLY A N 1
ATOM 646 C CA . GLY A 1 80 ? 14.748 -9.197 -33.809 1.00 88.12 80 GLY A CA 1
ATOM 647 C C . GLY A 1 80 ? 15.734 -8.305 -33.045 1.00 88.12 80 GLY A C 1
ATOM 648 O O . GLY A 1 80 ? 16.888 -8.216 -33.456 1.00 88.12 80 GLY A O 1
ATOM 649 N N . LEU A 1 81 ? 15.340 -7.695 -31.919 1.00 92.38 81 LEU A N 1
ATOM 650 C CA . LEU A 1 81 ? 16.256 -6.870 -31.121 1.00 92.38 81 LEU A CA 1
ATOM 651 C C . LEU A 1 81 ? 17.285 -7.706 -30.343 1.00 92.38 81 LEU A C 1
ATOM 653 O O . LEU A 1 81 ? 18.399 -7.246 -30.079 1.00 92.38 81 LEU A O 1
ATOM 657 N N . LEU A 1 82 ? 16.924 -8.942 -29.991 1.00 92.00 82 LEU A N 1
ATOM 658 C CA . LEU A 1 82 ? 17.814 -9.905 -29.347 1.00 92.00 82 LEU A CA 1
ATOM 659 C C . LEU A 1 82 ? 18.795 -10.500 -30.358 1.00 92.00 82 LEU A C 1
ATOM 661 O O . LEU A 1 82 ? 18.411 -11.120 -31.352 1.00 92.00 82 LEU A O 1
ATOM 665 N N . ARG A 1 83 ? 20.085 -10.357 -30.064 1.00 90.12 83 ARG A N 1
ATOM 666 C CA . ARG A 1 83 ? 21.179 -10.882 -30.876 1.00 90.12 83 ARG A CA 1
ATOM 667 C C . ARG A 1 83 ? 21.468 -12.328 -30.488 1.00 90.12 83 ARG A C 1
ATOM 669 O O . ARG A 1 83 ? 21.753 -12.627 -29.327 1.00 90.12 83 ARG A O 1
ATOM 676 N N . LYS A 1 84 ? 21.407 -13.228 -31.471 1.00 82.75 84 LYS A N 1
ATOM 677 C CA . LYS A 1 84 ? 21.664 -14.670 -31.293 1.00 82.75 84 LYS A CA 1
ATOM 678 C C . LYS A 1 84 ? 23.145 -15.008 -31.106 1.00 82.75 84 LYS A C 1
ATOM 680 O O . LYS A 1 84 ? 23.464 -16.084 -30.622 1.00 82.75 84 LYS A O 1
ATOM 685 N N . ASP A 1 85 ? 24.037 -14.090 -31.471 1.00 79.81 85 ASP A N 1
ATOM 686 C CA . ASP A 1 85 ? 25.490 -14.222 -31.310 1.00 79.81 85 ASP A CA 1
ATOM 687 C C . ASP A 1 85 ? 25.958 -14.129 -29.843 1.00 79.81 85 ASP A C 1
ATOM 689 O O . ASP A 1 85 ? 27.129 -14.353 -29.539 1.00 79.81 85 ASP A O 1
ATOM 693 N N . GLY A 1 86 ? 25.039 -13.814 -28.923 1.00 73.25 86 GLY A N 1
ATOM 694 C CA . GLY A 1 86 ? 25.286 -13.790 -27.489 1.00 73.25 86 GLY A CA 1
ATOM 695 C C . GLY A 1 86 ? 25.766 -12.447 -26.931 1.00 73.25 86 GLY A C 1
ATOM 696 O O . GLY A 1 86 ? 26.039 -12.363 -25.736 1.00 73.25 86 GLY A O 1
ATOM 697 N N . ASN A 1 87 ? 25.844 -11.384 -27.732 1.00 88.00 87 ASN A N 1
ATOM 698 C CA . ASN A 1 87 ? 26.299 -10.071 -27.261 1.00 88.00 87 ASN A CA 1
ATOM 699 C C . ASN A 1 87 ? 25.131 -9.111 -27.002 1.00 88.00 87 ASN A C 1
ATOM 701 O O . ASN A 1 87 ? 25.059 -8.028 -27.593 1.00 88.00 87 ASN A O 1
ATOM 705 N N . ASN A 1 88 ? 24.219 -9.500 -26.103 1.00 94.94 88 ASN A N 1
ATOM 706 C CA . ASN A 1 88 ? 23.135 -8.623 -25.663 1.00 94.94 88 ASN A CA 1
ATOM 707 C C . ASN A 1 88 ? 23.562 -7.791 -24.455 1.00 94.94 88 ASN A C 1
ATOM 709 O O . ASN A 1 88 ? 24.207 -8.291 -23.533 1.00 94.94 88 ASN A O 1
ATOM 713 N N . THR A 1 89 ? 23.188 -6.515 -24.454 1.00 96.38 89 THR A N 1
ATOM 714 C CA . THR A 1 89 ? 23.398 -5.597 -23.330 1.00 96.38 89 THR A CA 1
ATOM 715 C C . THR A 1 89 ? 22.074 -4.965 -22.954 1.00 96.38 89 THR A C 1
ATOM 717 O O . THR A 1 89 ? 21.421 -4.358 -23.801 1.00 96.38 89 THR A O 1
ATOM 720 N N . ILE A 1 90 ? 21.705 -5.085 -21.684 1.00 96.81 90 ILE A N 1
ATOM 721 C CA . ILE A 1 90 ? 20.597 -4.345 -21.094 1.00 96.81 90 ILE A CA 1
ATOM 722 C C . ILE A 1 90 ? 21.140 -3.216 -20.220 1.00 96.81 90 ILE A C 1
ATOM 724 O O . ILE A 1 90 ? 22.086 -3.418 -19.453 1.00 96.81 90 ILE A O 1
ATOM 728 N N . LEU A 1 91 ? 20.535 -2.040 -20.357 1.00 97.50 91 LEU A N 1
ATOM 729 C CA . LEU A 1 91 ? 20.739 -0.878 -19.504 1.00 97.50 91 LEU A CA 1
ATOM 730 C C . LEU A 1 91 ? 19.405 -0.493 -18.871 1.00 97.50 91 LEU A C 1
ATOM 732 O O . LEU A 1 91 ? 18.398 -0.395 -19.569 1.00 97.50 91 LEU A O 1
ATOM 736 N N . VAL A 1 92 ? 19.406 -0.256 -17.567 1.00 96.94 92 VAL A N 1
ATOM 737 C CA . VAL A 1 92 ? 18.253 0.264 -16.827 1.00 96.94 92 VAL A CA 1
ATOM 738 C C . VAL A 1 92 ? 18.700 1.548 -16.148 1.00 96.94 92 VAL A C 1
ATOM 740 O O . VAL A 1 92 ? 19.546 1.509 -15.256 1.00 96.94 92 VAL A O 1
ATOM 743 N N . HIS A 1 93 ? 18.163 2.678 -16.594 1.00 95.88 93 HIS A N 1
ATOM 744 C CA . HIS A 1 93 ? 18.342 3.976 -15.947 1.00 95.88 93 HIS A CA 1
ATOM 745 C C . HIS A 1 93 ? 17.215 4.150 -14.947 1.00 95.88 93 HIS A C 1
ATOM 747 O O . HIS A 1 93 ? 16.057 4.170 -15.354 1.00 95.88 93 HIS A O 1
ATOM 753 N N . VAL A 1 94 ? 17.543 4.234 -13.666 1.00 94.50 94 VAL A N 1
ATOM 754 C CA . VAL A 1 94 ? 16.576 4.413 -12.584 1.00 94.50 94 VAL A CA 1
ATOM 755 C C . VAL A 1 94 ? 16.745 5.803 -11.999 1.00 94.50 94 VAL A C 1
ATOM 757 O O . VAL A 1 94 ? 17.875 6.222 -11.758 1.00 94.50 94 VAL A O 1
ATOM 760 N N . GLN A 1 95 ? 15.625 6.471 -11.737 1.00 93.00 95 GLN A N 1
ATOM 761 C CA . GLN A 1 95 ? 15.565 7.665 -10.900 1.00 93.00 95 GLN A CA 1
ATOM 762 C C . GLN A 1 95 ? 14.677 7.361 -9.683 1.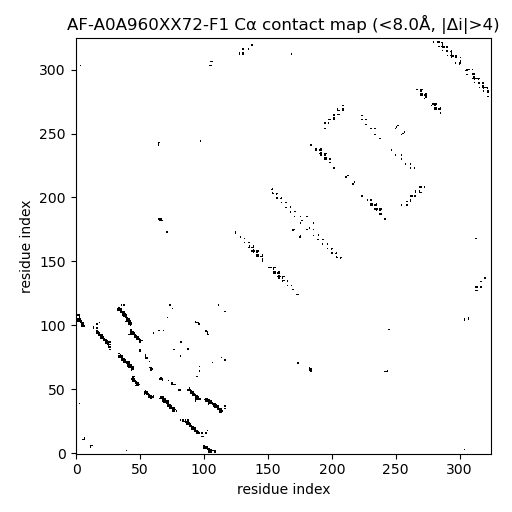00 93.00 95 GLN A C 1
ATOM 764 O O . GLN A 1 95 ? 13.501 7.010 -9.820 1.00 93.00 95 GLN A O 1
ATOM 769 N N . GLY A 1 96 ? 15.270 7.428 -8.496 1.00 91.62 96 GLY A N 1
ATOM 770 C CA . GLY A 1 96 ? 14.666 7.143 -7.202 1.00 91.62 96 GLY A CA 1
ATOM 771 C C . GLY A 1 96 ? 13.903 8.322 -6.624 1.00 91.62 96 GLY A C 1
ATOM 772 O O . GLY A 1 96 ? 14.284 9.473 -6.819 1.00 91.62 96 GLY A O 1
ATOM 773 N N . TYR A 1 97 ? 12.842 8.040 -5.864 1.00 90.38 97 TYR A N 1
ATOM 774 C CA . TYR A 1 97 ? 12.086 9.091 -5.184 1.00 90.38 97 TYR A CA 1
ATOM 775 C C . TYR A 1 97 ? 12.339 9.144 -3.677 1.00 90.38 97 TYR A C 1
ATOM 777 O O . TYR A 1 97 ? 12.448 10.246 -3.124 1.00 90.38 97 TYR A O 1
ATOM 785 N N . PHE A 1 98 ? 12.433 7.988 -3.012 1.00 86.75 98 PHE A N 1
ATOM 786 C CA . PHE A 1 98 ? 12.626 7.905 -1.564 1.00 86.75 98 PHE A CA 1
ATOM 787 C C . PHE A 1 98 ? 14.089 7.595 -1.201 1.00 86.75 98 PHE A C 1
ATOM 789 O O . PHE A 1 98 ? 14.605 6.536 -1.572 1.00 86.75 98 PHE A O 1
ATOM 796 N N . PRO A 1 99 ? 14.763 8.472 -0.432 1.00 79.44 99 PRO A N 1
ATOM 797 C CA . PRO A 1 99 ? 16.115 8.207 0.048 1.00 79.44 99 PRO A CA 1
ATOM 798 C C . PRO A 1 99 ? 16.180 6.920 0.875 1.00 79.44 99 PRO A C 1
ATOM 800 O O . PRO A 1 99 ? 15.283 6.623 1.670 1.00 79.44 99 PRO A O 1
ATOM 803 N N . GLY A 1 100 ? 17.245 6.147 0.685 1.00 77.06 100 GLY A N 1
ATOM 804 C CA . GLY A 1 100 ? 17.507 4.938 1.463 1.00 77.06 100 GLY A CA 1
ATOM 805 C C . GLY A 1 100 ? 16.688 3.699 1.081 1.00 77.06 100 GLY A C 1
ATOM 806 O O . GLY A 1 100 ? 16.987 2.615 1.573 1.00 77.06 100 GLY A O 1
ATOM 807 N N . ILE A 1 101 ? 15.668 3.825 0.222 1.00 78.81 101 ILE A N 1
ATOM 808 C CA . ILE A 1 101 ? 14.861 2.691 -0.267 1.00 78.81 101 ILE A CA 1
ATOM 809 C C . ILE A 1 101 ? 14.696 2.672 -1.797 1.00 78.81 101 ILE A C 1
ATOM 811 O O . ILE A 1 101 ? 13.804 1.999 -2.314 1.00 78.81 101 ILE A O 1
ATOM 815 N N . ASN A 1 102 ? 15.581 3.365 -2.514 1.00 84.50 102 ASN A N 1
ATOM 816 C CA . ASN A 1 102 ? 15.564 3.499 -3.967 1.00 84.50 102 ASN A CA 1
ATOM 817 C C . ASN A 1 102 ? 16.354 2.390 -4.697 1.00 84.50 102 ASN A C 1
ATOM 819 O O . ASN A 1 102 ? 17.106 1.622 -4.087 1.00 84.50 102 ASN A O 1
ATOM 823 N N . GLY A 1 103 ? 16.169 2.301 -6.022 1.00 88.19 103 GLY A N 1
ATOM 824 C CA . GLY A 1 103 ? 16.850 1.341 -6.900 1.00 88.19 103 GLY A CA 1
ATOM 825 C C . GLY A 1 103 ? 15.938 0.233 -7.438 1.00 88.19 103 GLY A C 1
ATOM 826 O O . GLY A 1 103 ? 14.716 0.370 -7.486 1.00 88.19 103 GLY A O 1
ATOM 827 N N . MET A 1 104 ? 16.527 -0.888 -7.866 1.00 90.00 104 MET A N 1
ATOM 828 C CA . MET A 1 104 ? 15.793 -2.095 -8.282 1.00 90.00 104 MET A CA 1
ATOM 829 C C . MET A 1 104 ? 15.461 -2.973 -7.068 1.00 90.00 104 MET A C 1
ATOM 831 O O . MET A 1 104 ? 16.101 -3.992 -6.807 1.00 90.00 104 MET A O 1
ATOM 835 N N . VAL A 1 105 ? 14.450 -2.542 -6.320 1.00 83.50 105 VAL A N 1
ATOM 836 C CA . VAL A 1 105 ? 14.252 -2.899 -4.915 1.00 83.50 105 VAL A CA 1
ATOM 837 C C . VAL A 1 105 ? 13.814 -4.344 -4.681 1.00 83.50 105 VAL A C 1
ATOM 839 O O . VAL A 1 105 ? 14.293 -4.982 -3.747 1.00 83.50 105 VAL A O 1
ATOM 842 N N . ARG A 1 106 ? 12.863 -4.871 -5.466 1.00 83.56 106 ARG A N 1
ATOM 843 C CA . ARG A 1 106 ? 12.254 -6.198 -5.210 1.00 83.56 106 ARG A CA 1
ATOM 844 C C . ARG A 1 106 ? 11.805 -6.904 -6.461 1.00 83.56 106 ARG A C 1
ATOM 846 O O . ARG A 1 106 ? 11.607 -6.267 -7.481 1.00 83.56 106 ARG A O 1
ATOM 853 N N . GLY A 1 107 ? 11.494 -8.189 -6.320 1.00 83.94 107 GLY A N 1
ATOM 854 C CA . GLY A 1 107 ? 10.863 -9.001 -7.351 1.00 83.94 107 GLY A CA 1
ATOM 855 C C . GLY A 1 107 ? 11.870 -9.733 -8.231 1.00 83.94 107 GLY A C 1
ATOM 856 O O . GLY A 1 107 ? 13.084 -9.600 -8.084 1.00 83.94 107 GLY A O 1
ATOM 857 N N . ARG A 1 108 ? 11.338 -10.568 -9.124 1.00 86.62 108 ARG A N 1
ATOM 858 C CA . ARG A 1 108 ? 12.139 -11.350 -10.068 1.00 86.62 108 ARG A CA 1
ATOM 859 C C . ARG A 1 108 ? 12.630 -10.463 -11.207 1.00 86.62 108 ARG A C 1
ATOM 861 O O . ARG A 1 108 ? 11.927 -9.544 -11.625 1.00 86.62 108 ARG A O 1
ATOM 868 N N . THR A 1 109 ? 13.818 -10.785 -11.706 1.00 90.38 109 THR A N 1
ATOM 869 C CA . THR A 1 109 ? 14.412 -10.141 -12.880 1.00 90.38 109 THR A CA 1
ATOM 870 C C . THR A 1 109 ? 14.723 -11.227 -13.892 1.00 90.38 109 THR A C 1
ATOM 872 O O . THR A 1 109 ? 15.651 -12.009 -13.686 1.00 90.38 109 THR A O 1
ATOM 875 N N . GLU A 1 110 ? 13.927 -11.320 -14.949 1.00 91.62 110 GLU A N 1
ATOM 876 C CA . GLU A 1 110 ? 13.994 -12.438 -15.891 1.00 91.62 110 GLU A CA 1
ATOM 877 C C . GLU A 1 110 ? 13.536 -12.018 -17.292 1.00 91.62 110 GLU A C 1
ATOM 879 O O . GLU A 1 110 ? 12.808 -11.039 -17.463 1.00 91.62 110 GLU A O 1
ATOM 884 N N . ILE A 1 111 ? 13.991 -12.761 -18.298 1.00 92.12 111 ILE A N 1
ATOM 885 C CA . ILE A 1 111 ? 13.492 -12.680 -19.672 1.00 92.12 111 ILE A CA 1
ATOM 886 C C . ILE A 1 111 ? 12.809 -14.010 -19.958 1.00 92.12 111 ILE A C 1
ATOM 888 O O . ILE A 1 111 ? 13.381 -15.062 -19.680 1.00 92.12 111 ILE A O 1
ATOM 892 N N . GLY A 1 112 ? 11.605 -13.965 -20.513 1.00 91.94 112 GLY A N 1
ATOM 893 C CA . GLY A 1 112 ? 10.814 -15.163 -20.772 1.00 91.94 112 GLY A CA 1
ATOM 894 C C . GLY A 1 112 ? 9.604 -14.885 -21.659 1.00 91.94 112 GLY A C 1
ATOM 895 O O . GLY A 1 112 ? 9.422 -13.746 -22.101 1.00 91.94 112 GLY A O 1
ATOM 896 N N . PRO A 1 113 ? 8.785 -15.910 -21.948 1.00 92.19 113 PRO A N 1
ATOM 897 C CA . PRO A 1 113 ? 7.612 -15.770 -22.802 1.00 92.19 113 PRO A CA 1
ATOM 898 C C . PRO A 1 113 ? 6.622 -14.736 -22.253 1.00 92.19 113 PRO A C 1
ATOM 900 O O . PRO A 1 113 ? 6.175 -14.832 -21.106 1.00 92.19 113 PRO A O 1
ATOM 903 N N . SER A 1 114 ? 6.216 -13.776 -23.087 1.00 92.00 114 SER A N 1
ATOM 904 C CA . SER A 1 114 ? 5.298 -12.694 -22.695 1.00 92.00 114 SER A CA 1
ATOM 905 C C . SER A 1 114 ? 3.970 -13.228 -22.144 1.00 92.00 114 SER A C 1
ATOM 907 O O . SER A 1 114 ? 3.431 -12.698 -21.174 1.00 92.00 114 SER A O 1
ATOM 909 N N . SER A 1 115 ? 3.460 -14.325 -22.715 1.00 90.50 115 SER A N 1
ATOM 910 C CA . SER A 1 115 ? 2.213 -14.965 -22.281 1.00 90.50 115 SER A CA 1
ATOM 911 C C . SER A 1 115 ? 2.291 -15.550 -20.870 1.00 90.50 115 SER A C 1
ATOM 913 O O . SER A 1 115 ? 1.306 -15.509 -20.135 1.00 90.50 115 SER A O 1
ATOM 915 N N . GLU A 1 116 ? 3.446 -16.096 -20.489 1.00 90.12 116 GLU A N 1
ATOM 916 C CA . GLU A 1 116 ? 3.664 -16.664 -19.158 1.00 90.12 116 GLU A CA 1
ATOM 917 C C . GLU A 1 116 ? 3.771 -15.551 -18.116 1.00 90.12 116 GLU A C 1
ATOM 919 O O . GLU A 1 116 ? 3.098 -15.596 -17.090 1.00 90.12 116 GLU A O 1
ATOM 924 N N . MET A 1 117 ? 4.519 -14.491 -18.427 1.00 89.06 117 MET A N 1
ATOM 925 C CA . MET A 1 117 ? 4.636 -13.318 -17.560 1.00 89.06 117 MET A CA 1
ATOM 926 C C . MET A 1 117 ? 3.285 -12.645 -17.288 1.00 89.06 117 MET A C 1
ATOM 928 O O . MET A 1 117 ? 2.977 -12.320 -16.140 1.00 89.06 117 MET A O 1
ATOM 932 N N . ALA A 1 118 ? 2.461 -12.478 -18.327 1.00 85.56 118 ALA A N 1
ATOM 933 C CA . ALA A 1 118 ? 1.113 -11.931 -18.197 1.00 85.56 118 ALA A CA 1
ATOM 934 C C . ALA A 1 118 ? 0.178 -12.859 -17.404 1.00 85.56 118 ALA A C 1
ATOM 936 O O . ALA A 1 118 ? -0.707 -12.395 -16.689 1.00 85.56 118 ALA A O 1
ATOM 937 N N . ARG A 1 119 ? 0.351 -14.181 -17.524 1.00 86.62 119 ARG A N 1
ATOM 938 C CA . ARG A 1 119 ? -0.412 -15.153 -16.737 1.00 86.62 119 ARG A CA 1
ATOM 939 C C . ARG A 1 119 ? -0.042 -15.087 -15.257 1.00 86.62 119 ARG A C 1
ATOM 941 O O . ARG A 1 119 ? -0.946 -14.978 -14.444 1.00 86.62 119 ARG A O 1
ATOM 948 N N . THR A 1 120 ? 1.245 -15.081 -14.916 1.00 83.31 120 THR A N 1
ATOM 949 C CA . THR A 1 120 ? 1.701 -15.043 -13.517 1.00 83.31 120 THR A CA 1
ATOM 950 C C . THR A 1 120 ? 1.210 -13.796 -12.782 1.00 83.31 120 THR A C 1
ATOM 952 O O . THR A 1 120 ? 0.759 -13.914 -11.650 1.00 83.31 120 THR A O 1
ATOM 955 N N . LEU A 1 121 ? 1.231 -12.618 -13.425 1.00 79.62 121 LEU A N 1
ATOM 956 C CA . LEU A 1 121 ? 0.647 -11.404 -12.834 1.00 79.62 121 LEU A CA 1
ATOM 957 C C . LEU A 1 121 ? -0.852 -11.558 -12.557 1.00 79.62 121 LEU A C 1
ATOM 959 O O . LEU A 1 121 ? -1.316 -11.247 -11.465 1.00 79.62 121 LEU A O 1
ATOM 963 N N . ARG A 1 122 ? -1.605 -12.068 -13.537 1.00 80.31 122 ARG A N 1
ATOM 964 C CA . ARG A 1 122 ? -3.052 -12.258 -13.393 1.00 80.31 122 ARG A CA 1
ATOM 965 C C . ARG A 1 122 ? -3.402 -13.286 -12.321 1.00 80.31 122 ARG A C 1
ATOM 967 O O . ARG A 1 122 ? -4.323 -13.055 -11.548 1.00 80.31 122 ARG A O 1
ATOM 974 N N . ASP A 1 123 ? -2.683 -14.404 -12.271 1.00 81.56 123 ASP A N 1
ATOM 975 C CA . ASP A 1 123 ? -2.940 -15.480 -11.311 1.00 81.56 123 ASP A CA 1
ATOM 976 C C . ASP A 1 123 ? -2.696 -15.001 -9.859 1.00 81.56 123 ASP A C 1
ATOM 978 O O . ASP A 1 123 ? -3.460 -15.371 -8.964 1.00 81.56 123 ASP A O 1
ATOM 982 N N . GLU A 1 124 ? -1.696 -14.134 -9.629 1.00 75.81 124 GLU A N 1
ATOM 983 C CA . GLU A 1 124 ? -1.453 -13.482 -8.328 1.00 75.81 124 GLU A CA 1
ATOM 984 C C . GLU A 1 124 ? -2.621 -12.560 -7.919 1.00 75.81 124 GLU A C 1
ATOM 986 O O . GLU A 1 124 ? -3.131 -12.683 -6.801 1.00 75.81 124 GLU A O 1
ATOM 991 N N . ASP A 1 125 ? -3.103 -11.702 -8.826 1.00 79.56 125 ASP A N 1
ATOM 992 C CA . ASP A 1 125 ? -4.217 -10.779 -8.555 1.00 79.56 125 ASP A CA 1
ATOM 993 C C . ASP A 1 125 ? -5.554 -11.520 -8.331 1.00 79.56 125 ASP A C 1
ATOM 995 O O . ASP A 1 125 ? -6.319 -11.183 -7.423 1.00 79.56 125 ASP A O 1
ATOM 999 N N . TYR A 1 126 ? -5.853 -12.569 -9.110 1.00 84.62 126 TYR A N 1
ATOM 1000 C CA . TYR A 1 126 ? -7.109 -13.323 -8.973 1.00 84.62 126 TYR A CA 1
ATOM 1001 C C . TYR A 1 126 ? -7.237 -14.036 -7.626 1.00 84.62 126 TYR A C 1
ATOM 1003 O O . TYR A 1 126 ? -8.335 -14.082 -7.062 1.00 84.62 126 TYR A O 1
ATOM 1011 N N . GLY A 1 127 ? -6.133 -14.578 -7.101 1.00 83.12 127 GLY A N 1
ATOM 1012 C CA . GLY A 1 127 ? -6.115 -15.207 -5.782 1.00 83.12 127 GLY A CA 1
ATOM 1013 C C . GLY A 1 127 ? -6.554 -14.231 -4.692 1.00 83.12 127 GLY A C 1
ATOM 1014 O O . GLY A 1 127 ? -7.449 -14.544 -3.906 1.00 83.12 127 GLY A O 1
ATOM 1015 N N . GLU A 1 128 ? -5.994 -13.020 -4.690 1.00 84.44 128 GLU A N 1
ATOM 1016 C CA . GLU A 1 128 ? -6.361 -11.977 -3.732 1.00 84.44 128 GLU A CA 1
ATOM 1017 C C . GLU A 1 128 ? -7.830 -11.547 -3.889 1.00 84.44 128 GLU A C 1
ATOM 1019 O O . GLU A 1 128 ? -8.557 -11.477 -2.896 1.00 84.44 128 GLU A O 1
ATOM 1024 N N . LEU A 1 129 ? -8.320 -11.359 -5.120 1.00 89.81 129 LEU A N 1
ATOM 1025 C C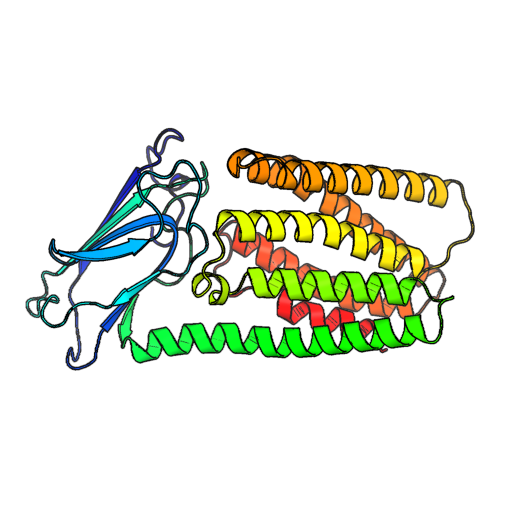A . LEU A 1 129 ? -9.708 -10.952 -5.386 1.00 89.81 129 LEU A CA 1
ATOM 1026 C C . LEU A 1 129 ? -10.760 -11.938 -4.851 1.00 89.81 129 LEU A C 1
ATOM 1028 O O . LEU A 1 129 ? -11.827 -11.512 -4.391 1.00 89.81 129 LEU A O 1
ATOM 1032 N N . ILE A 1 130 ? -10.477 -13.245 -4.863 1.00 90.75 130 ILE A N 1
ATOM 1033 C CA . ILE A 1 130 ? -11.371 -14.262 -4.283 1.00 90.75 130 ILE A CA 1
ATOM 1034 C C . ILE A 1 130 ? -11.512 -14.045 -2.771 1.00 90.75 130 ILE A C 1
ATOM 1036 O O . ILE A 1 130 ? -12.634 -13.997 -2.255 1.00 90.75 130 ILE A O 1
ATOM 1040 N N . PHE A 1 131 ? -10.395 -13.848 -2.062 1.00 91.00 131 PHE A N 1
ATOM 1041 C CA . PHE A 1 131 ? -10.418 -13.542 -0.628 1.00 91.00 131 PHE A CA 1
ATOM 1042 C C . PHE A 1 131 ? -11.141 -12.221 -0.352 1.00 91.00 131 PHE A C 1
ATOM 1044 O O . PHE A 1 131 ? -12.000 -12.173 0.529 1.00 91.00 131 PHE A O 1
ATOM 1051 N N . LEU A 1 132 ? -10.880 -11.175 -1.143 1.00 93.19 132 LEU A N 1
ATOM 1052 C CA . LEU A 1 132 ? -11.553 -9.880 -0.996 1.00 93.19 132 LEU A CA 1
ATOM 1053 C C . LEU A 1 132 ? -13.068 -9.976 -1.201 1.00 93.19 132 LEU A C 1
ATOM 1055 O O . LEU A 1 132 ? -13.818 -9.320 -0.479 1.00 93.19 132 LEU A O 1
ATOM 1059 N N . THR A 1 133 ? -13.535 -10.827 -2.116 1.00 94.19 133 THR A N 1
ATOM 1060 C CA . THR A 1 133 ? -14.971 -11.093 -2.308 1.00 94.19 133 THR A CA 1
ATOM 1061 C C . THR A 1 133 ? -15.582 -11.765 -1.075 1.00 94.19 133 THR A C 1
ATOM 1063 O O . THR A 1 133 ? -16.662 -11.375 -0.614 1.00 94.19 133 THR A O 1
ATOM 1066 N N . GLY A 1 134 ? -14.875 -12.735 -0.485 1.00 94.38 134 GLY A N 1
ATOM 1067 C CA . GLY A 1 134 ? -15.268 -13.354 0.783 1.00 94.38 134 GLY A CA 1
ATOM 1068 C C . GLY A 1 134 ? -15.343 -12.336 1.925 1.00 94.38 134 GLY A C 1
ATOM 1069 O O . GLY A 1 134 ? -16.323 -12.304 2.671 1.00 94.38 134 GLY A O 1
ATOM 1070 N N . TYR A 1 135 ? -14.361 -11.439 2.016 1.00 95.50 135 TYR A N 1
ATOM 1071 C CA . TYR A 1 135 ? -14.331 -10.377 3.024 1.00 95.50 135 TYR A CA 1
ATOM 1072 C C . TYR A 1 135 ? -15.453 -9.372 2.819 1.00 95.50 135 TYR A C 1
ATOM 1074 O O . TYR A 1 135 ? -16.160 -9.052 3.767 1.00 95.50 135 TYR A O 1
ATOM 1082 N N . PHE A 1 136 ? -15.694 -8.936 1.586 1.00 96.81 136 PHE A N 1
ATOM 1083 C CA . PHE A 1 136 ? -16.808 -8.051 1.264 1.00 96.81 136 PHE A CA 1
ATOM 1084 C C . PHE A 1 136 ? -18.156 -8.667 1.663 1.00 96.81 136 PHE A C 1
ATOM 1086 O O . PHE A 1 136 ? -19.010 -7.986 2.239 1.00 96.81 136 PHE A O 1
ATOM 1093 N N . THR A 1 137 ? -18.326 -9.971 1.432 1.00 96.06 137 THR A N 1
ATOM 1094 C CA . THR A 1 137 ? -19.522 -10.720 1.844 1.00 96.06 137 THR A CA 1
ATOM 1095 C C . THR A 1 137 ? -19.659 -10.763 3.367 1.00 96.06 137 THR A C 1
ATOM 1097 O O . THR A 1 137 ? -20.736 -10.481 3.892 1.00 96.06 137 THR A O 1
ATOM 1100 N N . ALA A 1 138 ? -18.571 -11.035 4.095 1.00 94.94 138 ALA A N 1
ATOM 1101 C CA . ALA A 1 138 ? -18.562 -10.991 5.557 1.00 94.94 138 ALA A CA 1
ATOM 1102 C C . ALA A 1 138 ? -18.911 -9.586 6.084 1.00 94.94 138 ALA A C 1
ATOM 1104 O O . ALA A 1 138 ? -19.798 -9.445 6.923 1.00 94.94 138 ALA A O 1
ATOM 1105 N N . GLY A 1 139 ? -18.296 -8.531 5.542 1.00 96.25 139 GLY A N 1
ATOM 1106 C CA . GLY A 1 139 ? -18.613 -7.141 5.889 1.00 96.25 139 GLY A CA 1
ATOM 1107 C C . GLY A 1 139 ? -20.084 -6.798 5.638 1.00 96.25 139 GLY A C 1
ATOM 1108 O O . GLY A 1 139 ? -20.733 -6.194 6.492 1.00 96.25 139 GLY A O 1
ATOM 1109 N N . SER A 1 140 ? -20.639 -7.272 4.520 1.00 96.88 140 SER A N 1
ATOM 1110 C CA . SER A 1 140 ? -22.061 -7.127 4.176 1.00 96.88 140 SER A CA 1
ATOM 1111 C C . SER A 1 140 ? -22.978 -7.836 5.163 1.00 96.88 140 SER A C 1
ATOM 1113 O O . SER A 1 140 ? -23.990 -7.269 5.581 1.00 96.88 140 SER A O 1
ATOM 1115 N N . TYR A 1 141 ? -22.611 -9.042 5.595 1.00 95.56 141 TYR A N 1
ATOM 1116 C CA . TYR A 1 141 ? -23.342 -9.778 6.621 1.00 95.56 141 TYR A CA 1
ATOM 1117 C C . TYR A 1 141 ? -23.367 -9.023 7.958 1.00 95.56 141 TYR A C 1
ATOM 1119 O O . TYR A 1 141 ? -24.438 -8.824 8.533 1.00 95.56 141 TYR A O 1
ATOM 1127 N N . PHE A 1 142 ? -22.222 -8.523 8.427 1.00 94.62 142 PHE A N 1
ATOM 1128 C CA . PHE A 1 142 ? -22.156 -7.744 9.668 1.00 94.62 142 PHE A CA 1
ATOM 1129 C C . PHE A 1 142 ? -22.892 -6.402 9.561 1.00 94.62 142 PHE A C 1
ATOM 1131 O O . PHE A 1 142 ? -23.597 -6.011 10.496 1.00 94.62 142 PHE A O 1
ATOM 1138 N N . LEU A 1 143 ? -22.834 -5.731 8.406 1.00 96.38 143 LEU A N 1
ATOM 1139 C CA . LEU A 1 143 ? -23.643 -4.536 8.164 1.00 96.38 143 LEU A CA 1
ATOM 1140 C C . LEU A 1 143 ? -25.140 -4.861 8.243 1.00 96.38 143 LEU A C 1
ATOM 1142 O O . LEU A 1 143 ? -25.897 -4.134 8.886 1.00 96.38 143 LEU A O 1
ATOM 1146 N N . PHE A 1 144 ? -25.575 -5.964 7.631 1.00 96.31 144 PHE A N 1
ATOM 1147 C CA . PHE A 1 144 ? -26.962 -6.418 7.701 1.00 96.31 144 PHE A CA 1
ATOM 1148 C C . PHE A 1 144 ? -27.398 -6.718 9.143 1.00 96.31 144 PHE A C 1
ATOM 1150 O O . PHE A 1 144 ? -28.475 -6.282 9.563 1.00 96.31 144 PHE A O 1
ATOM 1157 N N . LEU A 1 145 ? -26.554 -7.393 9.935 1.00 92.94 145 LEU A N 1
ATOM 1158 C CA . LEU A 1 145 ? -26.813 -7.627 11.359 1.00 92.94 145 LEU A CA 1
ATOM 1159 C C . LEU A 1 145 ? -26.988 -6.316 12.128 1.00 92.94 145 LEU A C 1
ATOM 1161 O O . LEU A 1 145 ? -27.925 -6.201 12.918 1.00 92.94 145 LEU A O 1
ATOM 1165 N N . PHE A 1 146 ? -26.145 -5.315 11.868 1.00 94.69 146 PHE A N 1
ATOM 1166 C CA . PHE A 1 146 ? -26.284 -3.992 12.472 1.00 94.69 146 PHE A CA 1
ATOM 1167 C C . PHE A 1 146 ? -27.589 -3.296 12.062 1.00 94.69 146 PHE A C 1
ATOM 1169 O O . PHE A 1 146 ? -28.300 -2.761 12.915 1.00 94.69 146 PHE A O 1
ATOM 1176 N N . LEU A 1 147 ? -27.945 -3.322 10.773 1.00 94.81 147 LEU A N 1
ATOM 1177 C CA . LEU A 1 147 ? -29.188 -2.716 10.282 1.00 94.81 147 LEU A CA 1
ATOM 1178 C C . LEU A 1 147 ? -30.421 -3.338 10.946 1.00 94.81 147 LEU A C 1
ATOM 1180 O O . LEU A 1 147 ? -31.367 -2.618 11.268 1.00 94.81 147 LEU A O 1
ATOM 1184 N N . ARG A 1 148 ? -30.387 -4.651 11.205 1.00 94.75 148 ARG A N 1
ATOM 1185 C CA . ARG A 1 148 ? -31.448 -5.379 11.912 1.00 94.75 148 ARG A CA 1
ATOM 1186 C C . ARG A 1 148 ? -31.419 -5.167 13.430 1.00 94.75 148 ARG A C 1
ATOM 1188 O O . ARG A 1 148 ? -32.474 -5.160 14.059 1.00 94.75 148 ARG A O 1
ATOM 1195 N N . ARG A 1 149 ? -30.235 -5.020 14.032 1.00 89.31 149 ARG A N 1
ATOM 1196 C CA . ARG A 1 149 ? -30.016 -4.865 15.480 1.00 89.31 149 ARG A CA 1
ATOM 1197 C C . ARG A 1 149 ? -29.051 -3.713 15.758 1.00 89.31 149 ARG A C 1
ATOM 1199 O O . ARG A 1 149 ? -27.885 -3.917 16.082 1.00 89.31 149 ARG A O 1
ATOM 1206 N N . ARG A 1 150 ? -29.567 -2.481 15.706 1.00 85.94 150 ARG A N 1
ATOM 1207 C CA . ARG A 1 150 ? -28.765 -1.249 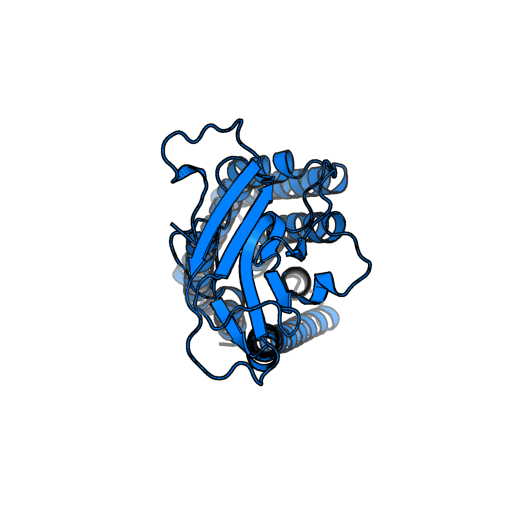15.874 1.00 85.94 150 ARG A CA 1
ATOM 1208 C C . ARG A 1 150 ? -28.110 -1.074 17.251 1.00 85.94 150 ARG A C 1
ATOM 1210 O O . ARG A 1 150 ? -27.289 -0.176 17.417 1.00 85.94 150 ARG A O 1
ATOM 1217 N N . GLN A 1 151 ? -28.484 -1.892 18.235 1.00 84.19 151 GLN A N 1
ATOM 1218 C CA . GLN A 1 151 ? -27.860 -1.899 19.563 1.00 84.19 151 GLN A CA 1
ATOM 1219 C C . GLN A 1 151 ? -26.413 -2.418 19.508 1.00 84.19 151 GLN A C 1
ATOM 1221 O O . GLN A 1 151 ? -25.569 -1.935 20.255 1.00 84.19 151 GLN A O 1
ATOM 1226 N N . ASN A 1 152 ? -26.118 -3.309 18.560 1.00 86.44 152 ASN A N 1
ATOM 1227 C CA . ASN A 1 152 ? -24.831 -3.972 18.394 1.00 86.44 152 ASN A CA 1
ATOM 1228 C C . ASN A 1 152 ? -23.895 -3.148 17.498 1.00 86.44 152 ASN A C 1
ATOM 1230 O O . ASN A 1 152 ? -23.738 -3.417 16.302 1.00 86.44 152 ASN A O 1
ATOM 1234 N N . ARG A 1 153 ? -23.322 -2.079 18.060 1.00 90.62 153 ARG A N 1
ATOM 1235 C CA . ARG A 1 153 ? -22.462 -1.124 17.335 1.00 90.62 153 ARG A CA 1
ATOM 1236 C C . ARG A 1 153 ? -21.146 -1.740 16.853 1.00 90.62 153 ARG A C 1
ATOM 1238 O O . ARG A 1 153 ? -20.587 -1.260 15.868 1.00 90.62 153 ARG A O 1
ATOM 1245 N N . G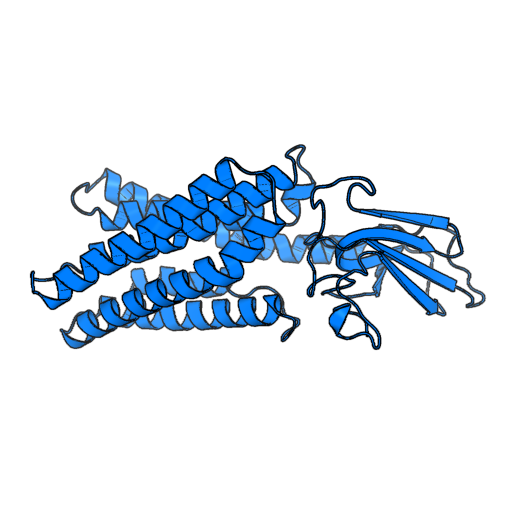LU A 1 154 ? -20.681 -2.807 17.491 1.00 92.31 154 GLU A N 1
ATOM 1246 C CA . GLU A 1 154 ? -19.515 -3.593 17.088 1.00 92.31 154 GLU A CA 1
ATOM 1247 C C . GLU A 1 154 ? -19.651 -4.125 15.656 1.00 92.31 154 GLU A C 1
ATOM 1249 O O . GLU A 1 154 ? -18.691 -4.071 14.891 1.00 92.31 154 GLU A O 1
ATOM 1254 N N . ASN A 1 155 ? -20.863 -4.514 15.245 1.00 93.56 155 ASN A N 1
ATOM 1255 C CA . ASN A 1 155 ? -21.129 -5.010 13.894 1.00 93.56 155 ASN A CA 1
ATOM 1256 C C . ASN A 1 155 ? -20.943 -3.918 12.828 1.00 93.56 155 ASN A C 1
ATOM 1258 O O . ASN A 1 155 ? -20.424 -4.193 11.747 1.00 93.56 155 ASN A O 1
ATOM 1262 N N . LEU A 1 156 ? -21.319 -2.667 13.132 1.00 95.38 156 LEU A N 1
ATOM 1263 C CA . LEU A 1 156 ? -21.087 -1.535 12.229 1.00 95.38 156 LEU A CA 1
ATOM 1264 C C . LEU A 1 156 ? -19.592 -1.241 12.096 1.00 95.38 156 LEU A C 1
ATOM 1266 O O . LEU A 1 156 ? -19.096 -1.080 10.984 1.00 95.38 156 LEU A O 1
ATOM 1270 N N . LEU A 1 157 ? -18.879 -1.166 13.223 1.00 95.38 157 LEU A N 1
ATOM 1271 C CA . LEU A 1 157 ? -17.441 -0.887 13.233 1.00 95.38 157 LEU A CA 1
ATOM 1272 C C . LEU A 1 157 ? -16.664 -1.968 12.482 1.00 95.38 157 LEU A C 1
ATOM 1274 O O . LEU A 1 157 ? -15.783 -1.643 11.688 1.00 95.38 157 LEU A O 1
ATOM 1278 N N . PHE A 1 158 ? -17.038 -3.234 12.673 1.00 95.50 158 PHE A N 1
ATOM 1279 C CA . PHE A 1 158 ? -16.447 -4.343 11.938 1.00 95.50 158 PHE A CA 1
ATOM 1280 C C . PHE A 1 158 ? -16.733 -4.253 10.438 1.00 95.50 158 PHE A C 1
ATOM 1282 O O . PHE A 1 158 ? -15.809 -4.355 9.640 1.00 95.50 158 PHE A O 1
ATOM 1289 N N . ALA A 1 159 ? -17.979 -3.987 10.033 1.00 96.69 159 ALA A N 1
ATOM 1290 C CA . ALA A 1 159 ? -18.318 -3.833 8.619 1.00 96.69 159 ALA A CA 1
ATOM 1291 C C . ALA A 1 159 ? -17.544 -2.682 7.952 1.00 96.69 159 ALA A C 1
ATOM 1293 O O . ALA A 1 159 ? -16.993 -2.859 6.867 1.00 96.69 159 ALA A O 1
ATOM 1294 N N . LEU A 1 160 ? -17.445 -1.522 8.612 1.00 96.75 160 LEU A N 1
ATOM 1295 C CA . LEU A 1 160 ? -16.672 -0.378 8.116 1.00 96.75 160 LEU A CA 1
ATOM 1296 C C . LEU A 1 160 ? -15.179 -0.700 8.001 1.00 96.75 160 LEU A C 1
ATOM 1298 O O . LEU A 1 160 ? -14.554 -0.348 7.001 1.00 96.75 160 LEU A O 1
ATOM 1302 N N . PHE A 1 161 ? -14.621 -1.395 8.995 1.00 97.06 161 PHE A N 1
ATOM 1303 C CA . PHE A 1 161 ? -13.246 -1.882 8.946 1.00 97.06 161 PHE A CA 1
ATOM 1304 C C . PHE A 1 161 ? -13.032 -2.825 7.756 1.00 97.06 161 PHE A C 1
ATOM 1306 O O . PHE A 1 161 ? -12.108 -2.619 6.975 1.00 97.06 161 PHE A O 1
ATOM 1313 N N . ILE A 1 162 ? -13.914 -3.806 7.563 1.00 96.94 162 ILE A N 1
ATOM 1314 C CA . ILE A 1 162 ? -13.826 -4.766 6.458 1.00 96.94 162 ILE A CA 1
ATOM 1315 C C . ILE A 1 162 ? -13.927 -4.074 5.098 1.00 96.94 162 ILE A C 1
ATOM 1317 O O . ILE A 1 162 ? -13.122 -4.356 4.215 1.00 96.94 162 ILE A O 1
ATOM 1321 N N . TYR A 1 163 ? -14.859 -3.140 4.913 1.00 97.44 163 TYR A N 1
ATOM 1322 C CA . TYR A 1 163 ? -14.968 -2.415 3.646 1.00 97.44 163 TYR A CA 1
ATOM 1323 C C . TYR A 1 163 ? -13.769 -1.518 3.374 1.00 97.44 163 TYR A C 1
ATOM 1325 O O . TYR A 1 163 ? -13.265 -1.507 2.252 1.00 97.44 163 TYR A O 1
ATOM 1333 N N . GLY A 1 164 ? -13.275 -0.802 4.387 1.00 97.38 164 GLY A N 1
ATOM 1334 C CA . GLY A 1 164 ? -12.049 -0.023 4.248 1.00 97.38 164 GLY A CA 1
ATOM 1335 C C . GLY A 1 164 ? -10.846 -0.914 3.925 1.00 97.38 164 GLY A C 1
ATOM 1336 O O . GLY A 1 164 ? -10.006 -0.534 3.113 1.00 97.38 164 GLY A O 1
ATOM 1337 N N . PHE A 1 165 ? -10.783 -2.112 4.515 1.00 95.38 165 PHE A N 1
ATOM 1338 C CA . PHE A 1 165 ? -9.731 -3.090 4.266 1.00 95.38 165 PHE A CA 1
ATOM 1339 C C . PHE A 1 165 ? -9.795 -3.607 2.828 1.00 95.38 165 PHE A C 1
ATOM 1341 O O . PHE A 1 165 ? -8.796 -3.528 2.119 1.00 95.38 165 PHE A O 1
ATOM 1348 N N . VAL A 1 166 ? -10.970 -4.043 2.363 1.00 96.12 166 VAL A N 1
ATOM 1349 C CA . VAL A 1 166 ? -11.185 -4.478 0.974 1.00 96.12 166 VAL A CA 1
ATOM 1350 C C . VAL A 1 166 ? -10.815 -3.368 -0.007 1.00 96.12 166 VAL A C 1
ATOM 1352 O O . VAL A 1 166 ? -10.040 -3.609 -0.928 1.00 96.12 166 VAL A O 1
ATOM 1355 N N . LEU A 1 167 ? -11.293 -2.140 0.218 1.00 95.69 167 LEU A N 1
ATOM 1356 C CA . LEU A 1 167 ? -10.971 -0.995 -0.634 1.00 95.69 167 LEU A CA 1
ATOM 1357 C C . LEU A 1 167 ? -9.461 -0.733 -0.679 1.00 95.69 167 LEU A C 1
ATOM 1359 O O . LEU A 1 167 ? -8.898 -0.547 -1.756 1.00 95.69 167 LEU A O 1
ATOM 1363 N N . ARG A 1 168 ? -8.791 -0.759 0.477 1.00 93.94 168 ARG A N 1
ATOM 1364 C CA . ARG A 1 168 ? -7.339 -0.581 0.556 1.00 93.94 168 ARG A CA 1
ATOM 1365 C C . ARG A 1 168 ? -6.594 -1.663 -0.223 1.00 93.94 168 ARG A C 1
ATOM 1367 O O . ARG A 1 168 ? -5.636 -1.326 -0.910 1.00 93.94 168 ARG A O 1
ATOM 1374 N N . GLN A 1 169 ? -7.005 -2.926 -0.126 1.00 92.12 169 GLN A N 1
ATOM 1375 C CA . GLN A 1 169 ? -6.333 -4.006 -0.851 1.00 92.12 169 GLN A CA 1
ATOM 1376 C C . GLN A 1 169 ? -6.571 -3.917 -2.357 1.00 92.12 169 GLN A C 1
ATOM 1378 O O . GLN A 1 169 ? -5.611 -4.035 -3.109 1.00 92.12 169 GLN A O 1
ATOM 1383 N N . LEU A 1 170 ? -7.781 -3.564 -2.804 1.00 91.06 170 LEU A N 1
ATOM 1384 C CA . LEU A 1 170 ? -8.046 -3.292 -4.222 1.00 91.06 170 LEU A CA 1
ATOM 1385 C C . LEU A 1 170 ? -7.125 -2.197 -4.776 1.00 91.06 170 LEU A C 1
ATOM 1387 O O . LEU A 1 170 ? -6.532 -2.369 -5.836 1.00 91.06 170 LEU A O 1
ATOM 1391 N N . ILE A 1 171 ? -6.923 -1.112 -4.023 1.00 91.88 171 ILE A N 1
ATOM 1392 C CA . ILE A 1 171 ? -6.007 -0.019 -4.394 1.00 91.88 171 ILE A CA 1
ATOM 1393 C C . ILE A 1 171 ? -4.542 -0.476 -4.459 1.00 91.88 171 ILE A C 1
ATOM 1395 O O . ILE A 1 171 ? -3.720 0.204 -5.065 1.00 91.88 171 ILE A O 1
ATOM 1399 N N . ARG A 1 172 ? -4.163 -1.598 -3.842 1.00 88.38 172 ARG A N 1
ATOM 1400 C CA . ARG A 1 172 ? -2.781 -2.106 -3.863 1.00 88.38 172 ARG A CA 1
ATOM 1401 C C . ARG A 1 172 ? -2.497 -3.096 -4.992 1.00 88.38 172 ARG A C 1
ATOM 1403 O O . ARG A 1 172 ? -1.318 -3.344 -5.246 1.00 88.38 172 ARG A O 1
ATOM 1410 N N . THR A 1 173 ? -3.532 -3.603 -5.661 1.00 87.69 173 THR A N 1
ATOM 1411 C CA . THR A 1 173 ? -3.408 -4.486 -6.834 1.00 87.69 173 THR A CA 1
ATOM 1412 C C . THR A 1 173 ? -2.830 -3.752 -8.047 1.00 87.69 173 THR A C 1
ATOM 1414 O O . THR A 1 173 ? -2.866 -2.518 -8.113 1.00 87.69 173 THR A O 1
ATOM 1417 N N . GLU A 1 174 ? -2.315 -4.494 -9.033 1.00 85.56 174 GLU A N 1
ATOM 1418 C CA . GLU A 1 174 ? -1.792 -3.897 -10.274 1.00 85.56 174 GLU A CA 1
ATOM 1419 C C . GLU A 1 174 ? -2.912 -3.289 -11.148 1.00 85.56 174 GLU A C 1
ATOM 1421 O O . GLU A 1 174 ? -2.646 -2.368 -11.922 1.00 85.56 174 GLU A O 1
ATOM 1426 N N . LEU A 1 175 ? -4.177 -3.694 -10.943 1.00 82.56 175 LEU A N 1
ATOM 1427 C CA . LEU A 1 175 ? -5.359 -3.181 -11.661 1.00 82.56 175 LEU A CA 1
ATOM 1428 C C . LEU A 1 175 ? -5.512 -1.656 -11.586 1.00 82.56 175 LEU A C 1
ATOM 1430 O O . LEU A 1 175 ? -6.071 -1.040 -12.491 1.00 82.56 175 LEU A O 1
ATOM 1434 N N . ARG A 1 176 ? -4.994 -1.007 -10.534 1.00 88.44 176 ARG A N 1
ATOM 1435 C CA . ARG A 1 176 ? -5.058 0.460 -10.416 1.00 88.44 176 ARG A CA 1
ATOM 1436 C C . ARG A 1 176 ? -4.368 1.181 -11.579 1.00 88.44 176 ARG A C 1
ATOM 1438 O O . ARG A 1 176 ? -4.765 2.292 -11.917 1.00 88.44 176 ARG A O 1
ATOM 1445 N N . PHE A 1 177 ? -3.337 0.567 -12.170 1.00 85.31 177 PHE A N 1
ATOM 1446 C CA . PHE A 1 177 ? -2.544 1.163 -13.248 1.00 85.31 177 PHE A CA 1
ATOM 1447 C C . PHE A 1 177 ? -3.237 1.065 -14.613 1.00 85.31 177 PHE A C 1
ATOM 1449 O O . PHE A 1 177 ? -2.745 1.644 -15.577 1.00 85.31 177 PHE A O 1
ATOM 1456 N N . GLU A 1 178 ? -4.369 0.361 -14.690 1.00 85.38 178 GLU A N 1
ATOM 1457 C CA . GLU A 1 178 ? -5.238 0.305 -15.870 1.00 85.38 178 GLU A CA 1
ATOM 1458 C C . GLU A 1 178 ? -6.317 1.403 -15.856 1.00 85.38 178 GLU A C 1
ATOM 1460 O O . GLU A 1 178 ? -7.085 1.531 -16.805 1.00 85.38 178 GLU A O 1
ATOM 1465 N N . THR A 1 179 ? -6.390 2.198 -14.783 1.00 87.38 179 THR A N 1
ATOM 1466 C CA . THR A 1 179 ? -7.370 3.283 -14.629 1.00 87.38 179 THR A CA 1
ATOM 1467 C C . THR A 1 179 ? -6.755 4.652 -14.924 1.00 87.38 179 THR A C 1
ATOM 1469 O O . THR A 1 179 ? -5.561 4.859 -14.716 1.00 87.38 179 THR A O 1
ATOM 1472 N N . ASP A 1 180 ? -7.587 5.625 -15.304 1.00 88.81 180 ASP A N 1
ATOM 1473 C CA . ASP A 1 180 ? -7.165 7.020 -15.524 1.00 88.81 180 ASP A CA 1
ATOM 1474 C C . ASP A 1 180 ? -6.960 7.822 -14.216 1.00 88.81 180 ASP A C 1
ATOM 1476 O O . ASP A 1 180 ? -6.738 9.036 -14.235 1.00 88.81 180 ASP A O 1
ATOM 1480 N N . ILE A 1 181 ? -7.061 7.176 -13.049 1.00 91.19 181 ILE A N 1
ATOM 1481 C CA . ILE A 1 181 ? -6.887 7.829 -11.747 1.00 91.19 181 ILE A CA 1
ATOM 1482 C C . ILE A 1 181 ? -5.393 8.016 -11.467 1.00 91.19 181 ILE A C 1
ATOM 1484 O O . ILE A 1 181 ? -4.591 7.092 -11.595 1.00 91.19 181 ILE A O 1
ATOM 1488 N N . SER A 1 182 ? -5.010 9.217 -11.023 1.00 91.94 182 SER A N 1
ATOM 1489 C CA . SER A 1 182 ? -3.604 9.526 -10.760 1.00 91.94 182 SER A CA 1
ATOM 1490 C C . SER A 1 182 ? -3.001 8.640 -9.660 1.00 91.94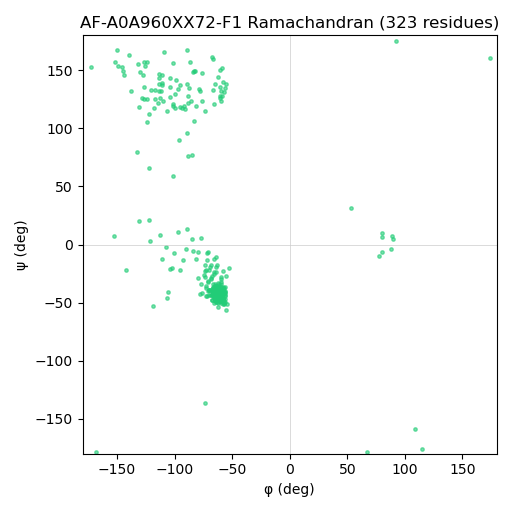 182 SER A C 1
ATOM 1492 O O . SER A 1 182 ? -3.642 8.333 -8.648 1.00 91.94 182 SER A O 1
ATOM 1494 N N . PHE A 1 183 ? -1.721 8.293 -9.818 1.00 91.62 183 PHE A N 1
ATOM 1495 C CA . PHE A 1 183 ? -0.973 7.517 -8.828 1.00 91.62 183 PHE A CA 1
ATOM 1496 C C . PHE A 1 183 ? -0.982 8.176 -7.440 1.00 91.62 183 PHE A C 1
ATOM 1498 O O . PHE A 1 183 ? -1.218 7.509 -6.431 1.00 91.62 183 PHE A O 1
ATOM 1505 N N . LEU A 1 184 ? -0.820 9.502 -7.390 1.00 92.69 184 LEU A N 1
ATOM 1506 C CA . LEU A 1 184 ? -0.883 10.277 -6.152 1.00 92.69 184 LEU A CA 1
ATOM 1507 C C . LEU A 1 184 ? -2.237 10.116 -5.445 1.00 92.69 184 LEU A C 1
ATOM 1509 O O . LEU A 1 184 ? -2.277 9.956 -4.227 1.00 92.69 184 LEU A O 1
ATOM 1513 N N . THR A 1 185 ? -3.347 10.108 -6.191 1.00 94.12 185 THR A N 1
ATOM 1514 C CA . THR A 1 185 ? -4.691 9.907 -5.626 1.00 94.12 185 THR A CA 1
ATOM 1515 C C . THR A 1 185 ? -4.830 8.528 -4.987 1.00 94.12 185 THR A C 1
ATOM 1517 O O . THR A 1 185 ? -5.321 8.427 -3.860 1.00 94.12 185 THR A O 1
ATOM 1520 N N . PHE A 1 186 ? -4.355 7.472 -5.655 1.00 94.94 186 PHE A N 1
ATOM 1521 C CA . PHE A 1 186 ? -4.347 6.130 -5.071 1.00 94.94 186 PHE A CA 1
ATOM 1522 C C . PHE A 1 186 ? -3.505 6.070 -3.801 1.00 94.94 186 PHE A C 1
ATOM 1524 O O . PHE A 1 186 ? -3.948 5.505 -2.803 1.00 94.94 186 PHE A O 1
ATOM 1531 N N . LYS A 1 187 ? -2.329 6.703 -3.797 1.00 94.38 187 LYS A N 1
ATOM 1532 C CA . LYS A 1 187 ? -1.451 6.733 -2.623 1.00 94.38 187 LYS A CA 1
ATOM 1533 C C . LYS A 1 187 ? -2.020 7.536 -1.470 1.00 94.38 187 LYS A C 1
ATOM 1535 O O . LYS A 1 187 ? -1.976 7.066 -0.336 1.00 94.38 187 LYS A O 1
ATOM 1540 N N . ARG A 1 188 ? -2.652 8.673 -1.743 1.00 96.06 188 ARG A N 1
ATOM 1541 C CA . ARG A 1 188 ? -3.404 9.435 -0.740 1.00 96.06 188 ARG A CA 1
ATOM 1542 C C . ARG A 1 188 ? -4.451 8.557 -0.060 1.00 96.06 188 ARG A C 1
ATOM 1544 O O . ARG A 1 188 ? -4.487 8.473 1.168 1.00 96.06 188 ARG A O 1
ATOM 1551 N N . LEU A 1 189 ? -5.275 7.876 -0.856 1.00 96.62 189 LEU A N 1
ATOM 1552 C CA . LEU A 1 189 ? -6.329 7.010 -0.338 1.00 96.62 189 LEU A CA 1
ATOM 1553 C C . LEU A 1 189 ? -5.750 5.804 0.415 1.00 96.62 189 LEU A C 1
ATOM 1555 O O . LEU A 1 189 ? -6.243 5.469 1.488 1.00 96.62 189 LEU A O 1
ATOM 1559 N N . GLU A 1 190 ? -4.670 5.203 -0.088 1.00 95.50 190 GLU A N 1
ATOM 1560 C CA . GLU A 1 190 ? -3.966 4.105 0.577 1.00 95.50 190 GLU A CA 1
ATOM 1561 C C . GLU A 1 190 ? -3.503 4.506 1.985 1.00 95.50 190 GLU A C 1
ATOM 1563 O O . GLU A 1 190 ? -3.819 3.792 2.940 1.00 95.50 190 GLU A O 1
ATOM 1568 N N . PHE A 1 191 ? -2.806 5.642 2.128 1.00 96.50 191 PHE A N 1
ATOM 1569 C CA . PHE A 1 191 ? -2.291 6.129 3.414 1.00 96.50 191 PHE A CA 1
ATOM 1570 C C . PHE A 1 191 ? -3.419 6.453 4.398 1.00 96.50 191 PHE A C 1
ATOM 1572 O O . PHE A 1 191 ? -3.393 5.950 5.526 1.00 96.50 191 PHE A O 1
ATOM 1579 N N . ILE A 1 192 ? -4.431 7.216 3.959 1.00 97.94 192 ILE A N 1
ATOM 1580 C CA . ILE A 1 192 ? -5.614 7.554 4.768 1.00 97.94 192 ILE A CA 1
ATOM 1581 C C . ILE A 1 192 ? -6.301 6.280 5.263 1.00 97.94 192 ILE A C 1
ATOM 1583 O O . ILE A 1 192 ? -6.560 6.140 6.459 1.00 97.94 192 ILE A O 1
ATOM 1587 N N . LEU A 1 193 ? -6.553 5.318 4.368 1.00 97.56 193 LEU A N 1
ATOM 1588 C CA . LEU A 1 193 ? -7.180 4.055 4.746 1.00 97.56 193 LEU A CA 1
ATOM 1589 C C . LEU A 1 193 ? -6.322 3.277 5.739 1.00 97.56 193 LEU A C 1
ATOM 1591 O O . LEU A 1 193 ? -6.884 2.746 6.687 1.00 97.56 193 LEU A O 1
ATOM 1595 N N . THR A 1 194 ? -4.990 3.224 5.602 1.00 95.44 194 THR A N 1
ATOM 1596 C CA . THR A 1 194 ? -4.170 2.549 6.628 1.00 95.44 194 THR A CA 1
ATOM 1597 C C . THR A 1 194 ? -4.372 3.165 8.003 1.00 95.44 194 THR A C 1
ATOM 1599 O O . THR A 1 194 ? -4.673 2.421 8.930 1.00 95.44 194 THR A O 1
ATOM 1602 N N . TYR A 1 195 ? -4.291 4.488 8.149 1.00 97.38 195 TYR A N 1
ATOM 1603 C CA . TYR A 1 195 ? -4.487 5.133 9.450 1.00 97.38 195 TYR A CA 1
ATOM 1604 C C . TYR A 1 195 ? -5.879 4.861 10.030 1.00 97.38 195 TYR A C 1
ATOM 1606 O O . TYR A 1 195 ? -6.007 4.432 11.179 1.00 97.38 195 TYR A O 1
ATOM 1614 N N . LEU A 1 196 ? -6.927 5.054 9.225 1.00 97.88 196 LEU A N 1
ATOM 1615 C CA . LEU A 1 196 ? -8.308 4.872 9.669 1.00 97.88 196 LEU A CA 1
ATOM 1616 C C . LEU A 1 196 ? -8.649 3.408 9.967 1.00 97.88 196 LEU A C 1
ATOM 1618 O O . LEU A 1 196 ? -9.473 3.152 10.842 1.00 97.88 196 LEU A O 1
ATOM 1622 N N . LEU A 1 197 ? -8.006 2.442 9.306 1.00 96.88 197 LEU A N 1
ATOM 1623 C CA . LEU A 1 197 ? -8.223 1.019 9.571 1.00 96.88 197 LEU A CA 1
ATOM 1624 C C . LEU A 1 197 ? -7.710 0.590 10.944 1.00 96.88 197 LEU A C 1
ATOM 1626 O O . LEU A 1 197 ? -8.406 -0.159 11.627 1.00 96.88 197 LEU A O 1
ATOM 1630 N N . PHE A 1 198 ? -6.557 1.094 11.396 1.00 96.25 198 PHE A N 1
ATOM 1631 C CA . PHE A 1 198 ? -6.090 0.823 12.764 1.00 96.25 198 PHE A CA 1
ATOM 1632 C C . PHE A 1 198 ? -7.021 1.426 13.814 1.00 96.25 198 PHE A C 1
ATOM 1634 O O . PHE A 1 198 ? -7.301 0.786 14.828 1.00 96.25 198 PHE A O 1
ATOM 1641 N N . VAL A 1 199 ? -7.555 2.622 13.546 1.00 97.81 199 VAL A N 1
ATOM 1642 C CA . VAL A 1 199 ? -8.579 3.253 14.391 1.00 97.81 199 VAL A CA 1
ATOM 1643 C C . VAL A 1 199 ? -9.843 2.397 14.426 1.00 97.81 199 VAL A C 1
ATOM 1645 O O . VAL A 1 199 ? -10.286 2.006 15.506 1.00 97.81 199 VAL A O 1
ATOM 1648 N N . ALA A 1 200 ? -10.394 2.042 13.266 1.00 97.06 200 ALA A N 1
ATOM 1649 C CA . ALA A 1 200 ? -11.606 1.236 13.170 1.00 97.06 200 ALA A CA 1
ATOM 1650 C C . ALA A 1 200 ? -11.451 -0.118 13.880 1.00 97.06 200 ALA A C 1
ATOM 1652 O O . ALA A 1 200 ? -12.335 -0.512 14.640 1.00 97.06 200 ALA A O 1
ATOM 1653 N N . PHE A 1 201 ? -10.308 -0.788 13.708 1.00 95.94 201 PHE A N 1
ATOM 1654 C CA . PHE A 1 201 ? -10.034 -2.076 14.342 1.00 95.94 201 PHE A CA 1
ATOM 1655 C C . PHE A 1 201 ? -9.929 -1.983 15.869 1.00 95.94 201 PHE A C 1
ATOM 1657 O O . PHE A 1 201 ? -10.527 -2.791 16.583 1.00 95.94 201 PHE A O 1
ATOM 1664 N N . LEU A 1 202 ? -9.225 -0.972 16.388 1.00 95.88 202 LEU A N 1
ATOM 1665 C CA . LEU A 1 202 ? -9.138 -0.735 17.830 1.00 95.88 202 LEU A CA 1
ATOM 1666 C C . LEU A 1 202 ? -10.528 -0.510 18.436 1.00 95.88 202 LEU A C 1
ATOM 1668 O O . LEU A 1 202 ? -10.870 -1.131 19.442 1.00 95.88 202 LEU A O 1
ATOM 1672 N N . TYR A 1 203 ? -11.342 0.355 17.825 1.00 95.69 203 TYR A N 1
ATOM 1673 C CA . TYR A 1 203 ? -12.680 0.657 18.337 1.00 95.69 203 TYR A CA 1
ATOM 1674 C C . TYR A 1 203 ? -13.664 -0.500 18.170 1.00 95.69 203 TYR A C 1
ATOM 1676 O O . TYR A 1 203 ? -14.527 -0.668 19.034 1.00 95.69 203 TYR A O 1
ATOM 1684 N N . PHE A 1 204 ? -13.518 -1.317 17.124 1.00 95.50 204 PHE A N 1
ATOM 1685 C CA . PHE A 1 204 ? -14.244 -2.577 16.987 1.00 95.50 204 PHE A CA 1
ATOM 1686 C C . PHE A 1 204 ? -14.008 -3.471 18.211 1.00 95.50 204 PHE A C 1
ATOM 1688 O O . PHE A 1 204 ? -14.962 -3.796 18.913 1.00 95.50 204 PHE A O 1
ATOM 1695 N N . VAL A 1 205 ? -12.747 -3.783 18.534 1.00 93.88 205 VAL A N 1
ATOM 1696 C CA . VAL A 1 205 ? -12.410 -4.653 19.676 1.00 93.88 205 VAL A CA 1
ATOM 1697 C C . VAL A 1 205 ? -12.851 -4.037 21.005 1.00 93.88 205 VAL A C 1
ATOM 1699 O O . VAL A 1 205 ? -13.375 -4.743 21.865 1.00 93.88 205 VAL A O 1
ATOM 1702 N N . ARG A 1 206 ? -12.681 -2.720 21.180 1.00 92.38 206 ARG A N 1
ATOM 1703 C CA . ARG A 1 206 ? -13.116 -2.023 22.404 1.00 92.38 206 ARG A CA 1
ATOM 1704 C C . ARG A 1 206 ? -14.625 -2.063 22.615 1.00 92.38 206 ARG A C 1
ATOM 1706 O O . ARG A 1 206 ? -15.054 -2.131 23.756 1.00 92.38 206 ARG A O 1
ATOM 1713 N N . THR A 1 207 ? -15.401 -1.974 21.539 1.00 91.44 207 THR A N 1
ATOM 1714 C CA . THR A 1 207 ? -16.870 -2.010 21.604 1.00 91.44 207 THR A CA 1
ATOM 1715 C C . THR A 1 207 ? -17.381 -3.444 21.737 1.00 91.44 207 THR A C 1
ATOM 1717 O O . THR A 1 207 ? -18.430 -3.660 22.322 1.00 91.44 207 THR A O 1
ATOM 1720 N N . TYR A 1 208 ? -16.638 -4.425 21.219 1.00 92.06 208 TYR A N 1
ATOM 1721 C CA . TYR A 1 208 ? -16.991 -5.840 21.306 1.00 92.06 208 TYR A CA 1
ATOM 1722 C C . TYR A 1 208 ? -16.904 -6.382 22.743 1.00 92.06 208 TYR A C 1
ATOM 1724 O O . TYR A 1 208 ? -17.792 -7.096 23.202 1.00 92.06 208 TYR A O 1
ATOM 1732 N N . PHE A 1 209 ? -15.843 -6.036 23.477 1.00 88.62 209 PHE A N 1
ATOM 1733 C CA . PHE A 1 209 ? -15.684 -6.434 24.874 1.00 88.62 209 PHE A CA 1
ATOM 1734 C C . PHE A 1 209 ? -16.163 -5.303 25.791 1.00 88.62 209 PHE A C 1
ATOM 1736 O O . PHE A 1 209 ? -15.385 -4.436 26.168 1.00 88.62 209 PHE A O 1
ATOM 1743 N N . ASP A 1 210 ? -17.442 -5.285 26.159 1.00 71.38 210 ASP A N 1
ATOM 1744 C CA . ASP A 1 210 ? -17.947 -4.325 27.148 1.00 71.38 210 ASP A CA 1
ATOM 1745 C C . ASP A 1 210 ? -17.235 -4.505 28.505 1.00 71.38 210 ASP A C 1
ATOM 1747 O O . ASP A 1 210 ? -17.228 -5.591 29.091 1.00 71.38 210 ASP A O 1
ATOM 1751 N N . TYR A 1 211 ? -16.652 -3.428 29.048 1.00 72.38 211 TYR A N 1
ATOM 1752 C CA . TYR A 1 211 ? -15.932 -3.462 30.328 1.00 72.38 211 TYR A CA 1
ATOM 1753 C C . TYR A 1 211 ? -16.623 -2.636 31.417 1.00 72.38 211 TYR A C 1
ATOM 1755 O O . TYR A 1 211 ? -17.169 -1.557 31.179 1.00 72.38 211 TYR A O 1
ATOM 1763 N N . ARG A 1 212 ? -16.508 -3.093 32.673 1.00 72.62 212 ARG A N 1
ATOM 1764 C CA . ARG A 1 212 ? -16.864 -2.270 33.839 1.00 72.62 212 ARG A CA 1
ATOM 1765 C C . ARG A 1 212 ? -15.898 -1.091 33.962 1.00 72.62 212 ARG A C 1
ATOM 1767 O O . ARG A 1 212 ? -14.681 -1.273 33.924 1.00 72.62 212 ARG A O 1
ATOM 1774 N N . LYS A 1 213 ? -16.447 0.109 34.172 1.00 75.88 213 LYS A N 1
ATOM 1775 C CA . LYS A 1 213 ? -15.661 1.334 34.365 1.00 75.88 213 LYS A CA 1
ATOM 1776 C C . LYS A 1 213 ? -14.737 1.200 35.580 1.00 75.88 213 LYS A C 1
ATOM 1778 O O . LYS A 1 213 ? -15.187 0.964 36.697 1.00 75.88 213 LYS A O 1
ATOM 1783 N N . SER A 1 214 ? -13.446 1.383 35.345 1.00 84.25 214 SER A N 1
ATOM 1784 C CA . SER A 1 214 ? -12.371 1.443 36.334 1.00 84.25 214 SER A CA 1
ATOM 1785 C C . SER A 1 214 ? -11.384 2.545 35.942 1.00 84.25 214 SER A C 1
ATOM 1787 O O . SER A 1 214 ? -11.348 2.966 34.786 1.00 84.25 214 SER A O 1
ATOM 1789 N N . LEU A 1 215 ? -10.531 2.990 36.868 1.00 83.12 215 LEU A N 1
ATOM 1790 C CA . LEU A 1 215 ? -9.495 3.979 36.547 1.00 83.12 215 LEU A CA 1
ATOM 1791 C C . LEU A 1 215 ? -8.588 3.504 35.395 1.00 83.12 215 LEU A C 1
ATOM 1793 O O . LEU A 1 215 ? -8.284 4.267 34.482 1.00 83.12 215 LEU A O 1
ATOM 1797 N N . ALA A 1 216 ? -8.216 2.221 35.398 1.00 84.00 216 ALA A N 1
ATOM 1798 C CA . ALA A 1 216 ? -7.367 1.630 34.367 1.00 84.00 216 ALA A CA 1
ATOM 1799 C C . ALA A 1 216 ? -8.041 1.588 32.985 1.00 84.00 216 ALA A C 1
ATOM 1801 O O . ALA A 1 216 ? -7.372 1.800 31.974 1.00 84.00 216 ALA A O 1
ATOM 1802 N N . THR A 1 217 ? -9.351 1.322 32.919 1.00 84.00 217 THR A N 1
ATOM 1803 C CA . THR A 1 217 ? -10.087 1.356 31.644 1.00 84.00 217 THR A CA 1
ATOM 1804 C C . THR A 1 217 ? -10.229 2.786 31.137 1.00 84.00 217 THR A C 1
ATOM 1806 O O . THR A 1 217 ? -9.989 3.002 29.957 1.00 84.00 217 THR A O 1
ATOM 1809 N N . THR A 1 218 ? -10.478 3.761 32.021 1.00 88.12 218 THR A N 1
ATOM 1810 C CA . THR A 1 218 ? -10.575 5.187 31.659 1.00 88.12 218 THR A CA 1
ATOM 1811 C C . THR A 1 218 ? -9.253 5.741 31.124 1.00 88.12 218 THR A C 1
ATOM 1813 O O . THR A 1 218 ? -9.240 6.432 30.109 1.00 88.12 218 THR A O 1
ATOM 1816 N N . ILE A 1 219 ? -8.121 5.413 31.760 1.00 90.19 219 ILE A N 1
ATOM 1817 C CA . ILE A 1 219 ? -6.791 5.780 31.239 1.00 90.19 219 ILE A CA 1
ATOM 1818 C C . ILE A 1 219 ? -6.572 5.135 29.865 1.00 90.19 219 ILE A C 1
ATOM 1820 O O . ILE A 1 219 ? -6.097 5.785 28.937 1.00 90.19 219 ILE A O 1
ATOM 1824 N N . GLY A 1 220 ? -6.963 3.867 29.715 1.00 90.88 220 GLY A N 1
ATOM 1825 C CA . GLY A 1 220 ? -6.915 3.172 28.432 1.00 90.88 220 GLY A CA 1
ATOM 1826 C C . GLY A 1 220 ? -7.811 3.803 27.360 1.00 90.88 220 GLY A C 1
ATOM 1827 O O . GLY A 1 220 ? -7.417 3.809 26.199 1.00 90.88 220 GLY A O 1
ATOM 1828 N N . ASP A 1 221 ? -8.993 4.316 27.717 1.00 91.56 221 ASP A N 1
ATOM 1829 C CA . ASP A 1 221 ? -9.896 5.043 26.809 1.00 91.56 221 ASP A CA 1
ATOM 1830 C C . ASP A 1 221 ? -9.249 6.347 26.335 1.00 91.56 221 ASP A C 1
ATOM 1832 O O . ASP A 1 221 ? -9.202 6.614 25.134 1.00 91.56 221 ASP A O 1
ATOM 1836 N N . ALA A 1 222 ? -8.696 7.126 27.269 1.00 94.62 222 ALA A N 1
ATOM 1837 C CA . ALA A 1 222 ? -8.009 8.377 26.963 1.00 94.62 222 ALA A CA 1
ATOM 1838 C C . ALA A 1 222 ? -6.801 8.147 26.044 1.00 94.62 222 ALA A C 1
ATOM 1840 O O . ALA A 1 222 ? -6.622 8.875 25.069 1.00 94.62 222 ALA A O 1
ATOM 1841 N N . LEU A 1 223 ? -6.011 7.099 26.301 1.00 95.81 223 LEU A N 1
ATOM 1842 C CA . LEU A 1 223 ? -4.876 6.738 25.453 1.00 95.81 223 LEU A CA 1
ATOM 1843 C C . LEU A 1 223 ? -5.322 6.316 24.045 1.00 95.81 223 LEU A C 1
ATOM 1845 O O . LEU A 1 223 ? -4.741 6.774 23.064 1.00 95.81 223 LEU A O 1
ATOM 1849 N N . SER A 1 224 ? -6.350 5.469 23.922 1.00 95.75 224 SER A N 1
ATOM 1850 C CA . SER A 1 224 ? -6.894 5.091 22.610 1.00 95.75 224 SER A CA 1
ATOM 1851 C C . SER A 1 224 ? -7.411 6.298 21.836 1.00 95.75 224 SER A C 1
ATOM 1853 O O . SER A 1 224 ? -7.136 6.408 20.642 1.00 95.75 224 SER A O 1
ATOM 1855 N N . ALA A 1 225 ? -8.114 7.215 22.505 1.00 96.75 225 ALA A N 1
ATOM 1856 C CA . ALA A 1 225 ? -8.606 8.443 21.893 1.00 96.75 225 ALA A CA 1
ATOM 1857 C C . ALA A 1 225 ? -7.455 9.354 21.441 1.00 96.75 225 ALA A C 1
ATOM 1859 O O . ALA A 1 225 ? -7.489 9.853 20.321 1.00 96.75 225 ALA A O 1
ATOM 1860 N N . ALA A 1 226 ? -6.412 9.518 22.261 1.00 97.81 226 ALA A N 1
ATOM 1861 C CA . ALA A 1 226 ? -5.241 10.324 21.919 1.00 97.81 226 ALA A CA 1
ATOM 1862 C C . ALA A 1 226 ? -4.501 9.770 20.691 1.00 97.81 226 ALA A C 1
ATOM 1864 O O . ALA A 1 226 ? -4.267 10.498 19.729 1.00 97.81 226 ALA A O 1
ATOM 1865 N N . VAL A 1 227 ? -4.194 8.468 20.684 1.00 98.00 227 VAL A N 1
ATOM 1866 C CA . VAL A 1 227 ? -3.506 7.817 19.556 1.00 98.00 227 VAL A CA 1
ATOM 1867 C C . VAL A 1 227 ? -4.359 7.864 18.284 1.00 98.00 227 VAL A C 1
ATOM 1869 O O . VAL A 1 227 ? -3.848 8.174 17.209 1.00 98.00 227 VAL A O 1
ATOM 1872 N N . SER A 1 228 ? -5.669 7.633 18.403 1.00 98.19 228 SER A N 1
ATOM 1873 C CA . SER A 1 228 ? -6.592 7.725 17.266 1.00 98.19 228 SER A CA 1
ATOM 1874 C C . SER A 1 228 ? -6.724 9.156 16.743 1.00 98.19 228 SER A C 1
ATOM 1876 O O . SER A 1 228 ? -6.779 9.359 15.534 1.00 98.19 228 SER A O 1
ATOM 1878 N N . GLY A 1 229 ? -6.710 10.155 17.629 1.00 98.31 229 GLY A N 1
ATOM 1879 C CA . GLY A 1 229 ? -6.688 11.567 17.254 1.00 98.31 229 GLY A CA 1
ATOM 1880 C C . GLY A 1 229 ? -5.465 11.910 16.406 1.00 98.31 229 GLY A C 1
ATOM 1881 O O . GLY A 1 229 ? -5.607 12.546 15.365 1.00 98.31 229 GLY A O 1
ATOM 1882 N N . ILE A 1 230 ? -4.284 11.406 16.779 1.00 98.31 230 ILE A N 1
ATOM 1883 C CA . ILE A 1 230 ? -3.064 11.585 15.978 1.00 98.31 230 ILE A CA 1
ATOM 1884 C C . ILE A 1 230 ? -3.205 10.906 14.607 1.00 98.31 230 ILE A C 1
ATOM 1886 O O . ILE A 1 230 ? -2.885 11.525 13.597 1.00 98.31 230 ILE A O 1
ATOM 1890 N N . MET A 1 231 ? -3.747 9.685 14.534 1.00 98.25 231 MET A N 1
ATOM 1891 C CA . MET A 1 231 ? -3.997 8.990 13.256 1.00 98.25 231 MET A CA 1
ATOM 1892 C C . MET A 1 231 ? -4.932 9.769 12.325 1.00 98.25 231 MET A C 1
ATOM 1894 O O . MET A 1 231 ? -4.701 9.844 11.115 1.00 98.25 231 MET A O 1
ATOM 1898 N N . VAL A 1 232 ? -5.979 10.382 12.881 1.00 98.25 232 VAL A N 1
ATOM 1899 C CA . VAL A 1 232 ? -6.896 11.239 12.121 1.00 98.25 232 VAL A CA 1
ATOM 1900 C C . VAL A 1 232 ? -6.182 12.505 11.647 1.00 98.25 232 VAL A C 1
ATOM 1902 O O . VAL A 1 232 ? -6.326 12.867 10.484 1.00 98.25 232 VAL A O 1
ATOM 1905 N N . ILE A 1 233 ? -5.357 13.136 12.488 1.00 98.38 233 ILE A N 1
ATOM 1906 C CA . ILE A 1 233 ? -4.548 14.303 12.095 1.00 98.38 233 ILE A CA 1
ATOM 1907 C C . ILE A 1 233 ? -3.588 13.945 10.952 1.00 98.38 233 ILE A C 1
ATOM 1909 O O . ILE A 1 233 ? -3.511 14.686 9.974 1.00 98.38 233 ILE A O 1
ATOM 1913 N N . LEU A 1 234 ? -2.909 12.795 11.023 1.00 98.19 234 LEU A N 1
ATOM 1914 C CA . LEU A 1 234 ? -2.050 12.304 9.938 1.00 98.19 234 LEU A CA 1
ATOM 1915 C C . LEU A 1 234 ? -2.847 12.070 8.647 1.00 98.19 234 LEU A C 1
ATOM 1917 O O . LEU A 1 234 ? -2.394 12.442 7.567 1.00 98.19 234 LEU A O 1
ATOM 1921 N N . SER A 1 235 ? -4.058 11.518 8.752 1.00 98.00 235 SER A N 1
ATOM 1922 C CA . SER A 1 235 ? -4.954 11.316 7.605 1.00 98.00 235 SER A CA 1
ATOM 1923 C C . SER A 1 235 ? -5.377 12.640 6.963 1.00 98.00 235 SER A C 1
ATOM 1925 O O . SER A 1 235 ? -5.362 12.771 5.742 1.00 98.00 235 SER A O 1
ATOM 1927 N N . VAL A 1 236 ? -5.715 13.642 7.780 1.00 98.12 236 VAL A N 1
ATOM 1928 C CA . VAL A 1 236 ? -6.056 14.997 7.319 1.00 98.12 236 VAL A CA 1
ATOM 1929 C C . VAL A 1 236 ? -4.847 15.662 6.662 1.00 98.12 236 VAL A C 1
ATOM 1931 O O . VAL A 1 236 ? -4.986 16.257 5.599 1.00 98.12 236 VAL A O 1
ATOM 1934 N N . HIS A 1 237 ? -3.651 15.517 7.233 1.00 97.94 237 HIS A N 1
ATOM 1935 C CA . HIS A 1 237 ? -2.427 16.026 6.617 1.00 97.94 237 HIS A CA 1
ATOM 1936 C C . HIS A 1 237 ? -2.211 15.431 5.218 1.00 97.94 237 HIS A C 1
ATOM 1938 O O . HIS A 1 237 ? -1.986 16.183 4.271 1.00 97.94 237 HIS A O 1
ATOM 1944 N N . VAL A 1 238 ? -2.358 14.111 5.060 1.00 97.44 238 VAL A N 1
ATOM 1945 C CA . VAL A 1 238 ? -2.260 13.422 3.759 1.00 97.44 238 VAL A CA 1
ATOM 1946 C C . VAL A 1 238 ? -3.339 13.886 2.770 1.00 97.44 238 VAL A C 1
ATOM 1948 O O . VAL A 1 238 ? -3.094 13.966 1.567 1.00 97.44 238 VAL A O 1
ATOM 1951 N N . LEU A 1 239 ? -4.533 14.231 3.254 1.00 96.94 239 LEU A N 1
ATOM 1952 C CA . LEU A 1 239 ? -5.617 14.721 2.401 1.00 96.94 239 LEU A CA 1
ATOM 1953 C C . LEU A 1 239 ? -5.288 16.071 1.741 1.00 96.94 239 LEU A C 1
ATOM 1955 O O . LEU A 1 239 ? -5.679 16.284 0.596 1.00 96.94 239 LEU A O 1
ATOM 1959 N N . PHE A 1 240 ? -4.578 16.954 2.450 1.00 96.31 240 PHE A N 1
ATOM 1960 C CA . PHE A 1 240 ? -4.340 18.345 2.037 1.00 96.31 240 PHE A CA 1
ATOM 1961 C C . PHE A 1 240 ? -2.912 18.658 1.577 1.00 96.31 240 PHE A C 1
ATOM 1963 O O . PHE A 1 240 ? -2.638 19.791 1.193 1.00 96.31 240 PHE A O 1
ATOM 1970 N N . SER A 1 241 ? -2.000 17.692 1.622 1.00 94.94 241 SER A N 1
ATOM 1971 C CA . SER A 1 241 ? -0.645 17.848 1.081 1.00 94.94 241 SER A CA 1
ATOM 1972 C C . SER A 1 241 ? -0.464 17.003 -0.181 1.00 94.94 241 SER A C 1
ATOM 1974 O O . SER A 1 241 ? -1.294 16.149 -0.483 1.00 94.94 241 SER A O 1
ATOM 1976 N N . ASP A 1 242 ? 0.604 17.259 -0.935 1.00 92.62 242 ASP A N 1
ATOM 1977 C CA . ASP A 1 242 ? 1.014 16.465 -2.107 1.00 92.62 242 ASP A CA 1
ATOM 1978 C C . ASP A 1 242 ? 2.439 15.893 -1.937 1.00 92.62 242 ASP A C 1
ATOM 1980 O O . ASP A 1 242 ? 2.971 15.239 -2.832 1.00 92.62 242 ASP A O 1
ATOM 1984 N N . ASP A 1 243 ? 3.071 16.122 -0.778 1.00 92.00 243 ASP A N 1
ATOM 1985 C CA . ASP A 1 243 ? 4.440 15.688 -0.502 1.00 92.00 243 ASP A CA 1
ATOM 1986 C C . ASP A 1 243 ? 4.483 14.274 0.093 1.00 92.00 243 ASP A C 1
ATOM 1988 O O . ASP A 1 243 ? 4.391 14.051 1.306 1.00 92.00 243 ASP A O 1
ATOM 1992 N N . MET A 1 244 ? 4.693 13.305 -0.794 1.00 91.88 244 MET A N 1
ATOM 1993 C CA . MET A 1 244 ? 4.789 11.897 -0.431 1.00 91.88 244 MET A CA 1
ATOM 1994 C C . MET A 1 244 ? 6.014 11.577 0.435 1.00 91.88 244 MET A C 1
ATOM 1996 O O . MET A 1 244 ? 5.964 10.609 1.200 1.00 91.88 244 MET A O 1
ATOM 2000 N N . ARG A 1 245 ? 7.098 12.368 0.375 1.00 90.88 245 ARG A N 1
ATOM 2001 C CA . ARG A 1 245 ? 8.270 12.164 1.248 1.00 90.88 245 ARG A CA 1
ATOM 2002 C C . ARG A 1 245 ? 7.917 12.477 2.693 1.00 90.88 245 ARG A C 1
ATOM 2004 O O . ARG A 1 245 ? 8.234 11.687 3.587 1.00 90.88 245 ARG A O 1
ATOM 2011 N N . THR A 1 246 ? 7.198 13.574 2.924 1.00 93.94 246 THR A N 1
ATOM 2012 C CA . THR A 1 246 ? 6.671 13.904 4.253 1.00 93.94 246 THR A CA 1
ATOM 2013 C C . THR A 1 246 ? 5.688 12.839 4.737 1.00 93.94 246 THR A C 1
ATOM 2015 O O . THR A 1 246 ? 5.808 12.383 5.874 1.00 93.94 246 THR A O 1
ATOM 2018 N N . TRP A 1 247 ? 4.780 12.348 3.884 1.00 94.81 247 TRP A N 1
ATOM 2019 C CA . TRP A 1 247 ? 3.860 11.262 4.263 1.00 94.81 247 TRP A CA 1
ATOM 2020 C C . TRP A 1 247 ? 4.594 10.007 4.710 1.00 94.81 247 TRP A C 1
ATOM 2022 O O . TRP A 1 247 ? 4.263 9.435 5.748 1.00 94.81 247 TRP A O 1
ATOM 2032 N N . TRP A 1 248 ? 5.595 9.585 3.939 1.00 91.25 248 TRP A N 1
ATOM 2033 C CA . TRP A 1 248 ? 6.401 8.412 4.251 1.00 91.25 248 TRP A CA 1
ATOM 2034 C C . TRP A 1 248 ? 7.192 8.598 5.548 1.00 91.25 248 TRP A C 1
ATOM 2036 O O . TRP A 1 248 ? 7.226 7.696 6.384 1.00 91.25 248 TRP A O 1
ATOM 2046 N N . THR A 1 249 ? 7.761 9.785 5.760 1.00 92.94 249 THR A N 1
ATOM 2047 C CA . THR A 1 249 ? 8.519 10.128 6.971 1.00 92.94 249 THR A CA 1
ATOM 2048 C C . THR A 1 249 ? 7.620 10.092 8.206 1.00 92.94 249 THR A C 1
ATOM 2050 O O . THR A 1 249 ? 7.931 9.413 9.185 1.00 92.94 249 THR A O 1
ATOM 2053 N N . LEU A 1 250 ? 6.456 10.745 8.153 1.00 96.00 250 LEU A N 1
ATOM 2054 C CA . LEU A 1 250 ? 5.468 10.709 9.234 1.00 96.00 250 LEU A CA 1
ATOM 2055 C C . LEU A 1 250 ? 4.942 9.288 9.463 1.00 96.00 250 LEU A C 1
ATOM 2057 O O . LEU A 1 250 ? 4.817 8.860 10.608 1.00 96.00 250 LEU A O 1
ATOM 2061 N N . GLN A 1 251 ? 4.700 8.514 8.404 1.00 93.88 251 GLN A N 1
ATOM 2062 C CA . GLN A 1 251 ? 4.318 7.110 8.532 1.00 93.88 251 GLN A CA 1
ATOM 2063 C C . GLN A 1 251 ? 5.408 6.303 9.241 1.00 93.88 251 GLN A C 1
ATOM 2065 O O . GLN A 1 251 ? 5.092 5.546 10.150 1.00 93.88 251 GLN A O 1
ATOM 2070 N N . LYS A 1 252 ? 6.681 6.456 8.869 1.00 91.25 252 LYS A N 1
ATOM 2071 C CA . LYS A 1 252 ? 7.802 5.710 9.458 1.00 91.25 252 LYS A CA 1
ATOM 2072 C C . LYS A 1 252 ? 8.031 6.065 10.929 1.00 91.25 252 LYS A C 1
ATOM 2074 O O . LYS A 1 252 ? 8.190 5.165 11.747 1.00 91.25 252 LYS A O 1
ATOM 2079 N N . TYR A 1 253 ? 8.034 7.352 11.276 1.00 94.06 253 TYR A N 1
ATOM 2080 C CA . TYR A 1 253 ? 8.420 7.811 12.618 1.00 94.06 253 TYR A CA 1
ATOM 2081 C C . TYR A 1 253 ? 7.250 8.026 13.587 1.00 94.06 253 TYR A C 1
ATOM 2083 O O . TYR A 1 253 ? 7.461 7.986 14.795 1.00 94.06 253 TYR A O 1
ATOM 2091 N N . LEU A 1 254 ? 6.024 8.232 13.098 1.00 96.38 254 LEU A N 1
ATOM 2092 C CA . LEU A 1 254 ? 4.831 8.431 13.935 1.00 96.38 254 LEU A CA 1
ATOM 2093 C C . LEU A 1 254 ? 3.780 7.346 13.695 1.00 96.38 254 LEU A C 1
ATOM 2095 O O . LEU A 1 254 ? 3.359 6.688 14.645 1.00 96.38 254 LEU A O 1
ATOM 2099 N N . GLY A 1 255 ? 3.388 7.109 12.442 1.00 95.81 255 GLY A N 1
ATOM 2100 C CA . GLY A 1 255 ? 2.371 6.111 12.096 1.00 95.81 255 GLY A CA 1
ATOM 2101 C C . GLY A 1 255 ? 2.733 4.703 12.586 1.00 95.81 255 GLY A C 1
ATOM 2102 O O . GLY A 1 255 ? 1.949 4.059 13.286 1.00 95.81 255 GLY A O 1
ATOM 2103 N N . GLN A 1 256 ? 3.951 4.253 12.277 1.00 92.69 256 GLN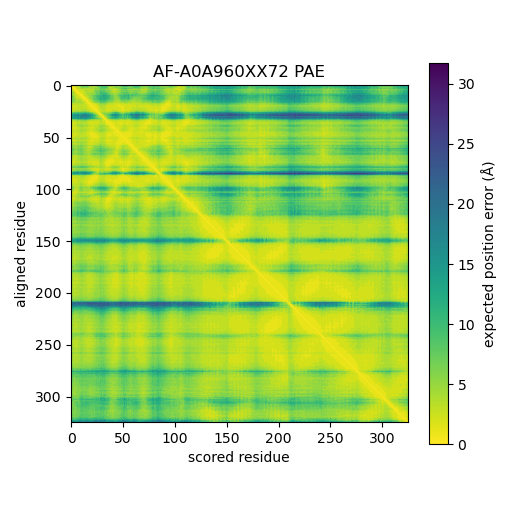 A N 1
ATOM 2104 C CA . GLN A 1 256 ? 4.453 2.917 12.591 1.00 92.69 256 GLN A CA 1
ATOM 2105 C C . GLN A 1 256 ? 4.797 2.679 14.080 1.00 92.69 256 GLN A C 1
ATOM 2107 O O . GLN A 1 256 ? 4.833 1.541 14.539 1.00 92.69 256 GLN A O 1
ATOM 2112 N N . PRO A 1 257 ? 5.081 3.687 14.902 1.00 95.56 257 PRO A N 1
ATOM 2113 C CA . PRO A 1 257 ? 5.070 3.446 16.348 1.00 95.56 257 PRO A CA 1
ATOM 2114 C C . PRO A 1 257 ? 3.648 3.368 16.909 1.00 95.56 257 PRO A C 1
ATOM 2116 O O . PRO A 1 257 ? 3.320 2.485 17.702 1.00 95.56 257 PRO A O 1
ATOM 2119 N N . LEU A 1 258 ? 2.763 4.254 16.458 1.00 96.75 258 LEU A N 1
ATOM 2120 C CA . LEU A 1 258 ? 1.421 4.388 17.019 1.00 96.75 258 LEU A CA 1
ATOM 2121 C C . LEU A 1 258 ? 0.498 3.209 16.672 1.00 96.75 258 LEU A C 1
ATOM 2123 O O . LEU A 1 258 ? -0.206 2.727 17.557 1.00 96.75 258 LEU A O 1
ATOM 2127 N N . TRP A 1 259 ? 0.534 2.672 15.447 1.00 93.12 259 TRP A N 1
ATOM 2128 C CA . TRP A 1 259 ? -0.213 1.445 15.113 1.00 93.12 259 TRP A CA 1
ATOM 2129 C C . TRP A 1 259 ? 0.215 0.238 15.990 1.00 93.12 259 TRP A C 1
ATOM 2131 O O . TRP A 1 259 ? -0.643 -0.552 16.373 1.00 93.12 259 TRP A O 1
ATOM 2141 N N . LEU A 1 260 ? 1.487 0.126 16.423 1.00 94.06 260 LEU A N 1
ATOM 2142 C CA . LEU A 1 260 ? 1.971 -0.936 17.320 1.00 94.06 260 LEU A CA 1
ATOM 2143 C C . LEU A 1 260 ? 1.403 -0.749 18.723 1.00 94.06 260 LEU A C 1
ATOM 2145 O O . LEU A 1 260 ? 1.000 -1.720 19.360 1.00 94.06 260 LEU A O 1
ATOM 2149 N N . VAL A 1 261 ? 1.317 0.500 19.191 1.00 96.19 261 VAL A N 1
ATOM 2150 C CA . VAL A 1 261 ? 0.641 0.829 20.451 1.00 96.19 261 VAL A CA 1
ATOM 2151 C C . VAL A 1 261 ? -0.832 0.410 20.393 1.00 96.19 261 VAL A C 1
ATOM 2153 O O . VAL A 1 261 ? -1.334 -0.177 21.350 1.00 96.19 261 VAL A O 1
ATOM 2156 N N . MET A 1 262 ? -1.524 0.645 19.274 1.00 96.12 262 MET A N 1
ATOM 2157 C CA . MET A 1 262 ? -2.921 0.222 19.092 1.00 96.12 262 MET A CA 1
ATOM 2158 C C . MET A 1 262 ? -3.061 -1.305 19.043 1.00 96.12 262 MET A C 1
ATOM 2160 O O . MET A 1 262 ? -3.950 -1.853 19.693 1.00 96.12 262 MET A O 1
ATOM 2164 N N . LEU A 1 263 ? -2.164 -2.006 18.344 1.00 94.19 263 LEU A N 1
ATOM 2165 C CA . LEU A 1 263 ? -2.129 -3.473 18.321 1.00 94.19 263 LEU A CA 1
ATOM 2166 C C . LEU A 1 263 ? -1.893 -4.051 19.721 1.00 94.19 263 LEU A C 1
ATOM 2168 O O . LEU A 1 263 ? -2.587 -4.978 20.135 1.00 94.19 263 LEU A O 1
ATOM 2172 N N . LEU A 1 264 ? -0.973 -3.465 20.488 1.00 95.19 264 LEU A N 1
ATOM 2173 C CA . LEU A 1 264 ? -0.726 -3.864 21.869 1.00 95.19 264 LEU A CA 1
ATOM 2174 C C . LEU A 1 264 ? -1.966 -3.647 22.746 1.00 95.19 264 LEU A C 1
ATOM 2176 O O . LEU A 1 264 ? -2.301 -4.513 23.552 1.00 95.19 264 LEU A O 1
ATOM 2180 N N . GLN A 1 265 ? -2.685 -2.532 22.571 1.00 94.56 265 GLN A N 1
ATOM 2181 C CA . GLN A 1 265 ? -3.959 -2.304 23.260 1.00 94.56 265 GLN A CA 1
ATOM 2182 C C . GLN A 1 265 ? -4.983 -3.386 22.911 1.00 94.56 265 GLN A C 1
ATOM 2184 O O . GLN A 1 265 ? -5.581 -3.953 23.821 1.00 94.56 265 GLN A O 1
ATOM 2189 N N . VAL A 1 266 ? -5.147 -3.720 21.628 1.00 94.44 266 VAL A N 1
ATOM 2190 C CA . VAL A 1 266 ? -6.046 -4.794 21.176 1.00 94.44 266 VAL A CA 1
ATOM 2191 C C . VAL A 1 266 ? -5.709 -6.127 21.852 1.00 94.44 266 VAL A C 1
ATOM 2193 O O . VAL A 1 266 ? -6.599 -6.774 22.404 1.00 94.44 266 VAL A O 1
ATOM 2196 N N . ILE A 1 267 ? -4.429 -6.506 21.889 1.00 94.25 267 ILE A N 1
ATOM 2197 C CA . ILE A 1 267 ? -3.976 -7.742 22.544 1.00 94.25 267 ILE A CA 1
ATOM 2198 C C . ILE A 1 267 ? -4.275 -7.701 24.046 1.00 94.25 267 ILE A C 1
ATOM 2200 O O . ILE A 1 267 ? -4.816 -8.659 24.594 1.00 94.25 267 ILE A O 1
ATOM 2204 N N . ILE A 1 268 ? -3.970 -6.591 24.728 1.00 93.00 268 ILE A N 1
ATOM 2205 C CA . ILE A 1 268 ? -4.242 -6.437 26.166 1.00 93.00 268 ILE A CA 1
ATOM 2206 C C . ILE A 1 268 ? -5.741 -6.584 26.457 1.00 93.00 268 ILE A C 1
ATOM 2208 O O . ILE A 1 268 ? -6.106 -7.223 27.446 1.00 93.00 268 ILE A O 1
ATOM 2212 N N . LEU A 1 269 ? -6.606 -6.012 25.617 1.00 91.94 269 LEU A N 1
ATOM 2213 C CA . LEU A 1 269 ? -8.062 -6.095 25.758 1.00 91.94 269 LEU A CA 1
ATOM 2214 C C . LEU A 1 269 ? -8.559 -7.538 25.619 1.00 91.94 269 LEU A C 1
ATOM 2216 O O . LEU A 1 269 ? -9.279 -8.024 26.497 1.00 91.94 269 LEU A O 1
ATOM 2220 N N . GLN A 1 270 ? -8.103 -8.250 24.588 1.00 92.81 270 GLN A N 1
ATOM 2221 C CA . GLN A 1 270 ? -8.449 -9.655 24.364 1.00 92.81 270 GLN A CA 1
ATOM 2222 C C . GLN A 1 270 ? -7.917 -10.559 25.484 1.00 92.81 270 GLN A C 1
ATOM 2224 O O . GLN A 1 270 ? -8.666 -11.356 26.040 1.00 92.81 270 GLN A O 1
ATOM 2229 N N . VAL A 1 271 ? -6.660 -10.390 25.911 1.00 93.06 271 VAL A N 1
ATOM 2230 C CA . VAL A 1 271 ? -6.072 -11.168 27.018 1.00 93.06 271 VAL A CA 1
ATOM 2231 C C . VAL A 1 271 ? -6.819 -10.924 28.329 1.00 93.06 271 VAL A C 1
ATOM 2233 O O . VAL A 1 271 ? -7.064 -11.866 29.084 1.00 93.06 271 VAL A O 1
ATOM 2236 N N . ARG A 1 272 ? -7.203 -9.676 28.625 1.00 90.62 272 ARG A N 1
ATOM 2237 C CA . ARG A 1 272 ? -8.006 -9.359 29.816 1.00 90.62 272 ARG A CA 1
ATOM 2238 C C . ARG A 1 272 ? -9.376 -10.027 29.762 1.00 90.62 272 ARG A C 1
ATOM 2240 O O . ARG A 1 272 ? -9.773 -10.618 30.762 1.00 90.62 272 ARG A O 1
ATOM 2247 N N . ALA A 1 273 ? -10.063 -9.967 28.623 1.00 90.81 273 ALA A N 1
ATOM 2248 C CA . ALA A 1 273 ? -11.363 -10.611 28.444 1.00 90.81 273 ALA A CA 1
ATOM 2249 C C . ALA A 1 273 ? -11.260 -12.147 28.533 1.00 90.81 273 ALA A C 1
ATOM 2251 O O . ALA A 1 273 ? -12.049 -12.778 29.235 1.00 90.81 273 ALA A O 1
ATOM 2252 N N . ALA A 1 274 ? -10.228 -12.748 27.936 1.00 91.12 274 ALA A N 1
ATOM 2253 C CA . ALA A 1 274 ? -9.971 -14.185 28.020 1.00 91.12 274 ALA A CA 1
ATOM 2254 C C . ALA A 1 274 ? -9.690 -14.638 29.463 1.00 91.12 274 ALA A C 1
ATOM 2256 O O . ALA A 1 274 ? -10.235 -15.640 29.922 1.00 91.12 274 ALA A O 1
ATOM 2257 N N . ARG A 1 275 ? -8.909 -13.862 30.232 1.00 90.50 275 ARG A N 1
ATOM 2258 C CA . ARG A 1 275 ? -8.673 -14.117 31.669 1.00 90.50 275 ARG A CA 1
ATOM 2259 C C . ARG A 1 275 ? -9.936 -14.001 32.523 1.00 90.50 275 ARG A C 1
ATOM 2261 O O . ARG A 1 275 ? -9.985 -14.584 33.599 1.00 90.50 275 ARG A O 1
ATOM 2268 N N . GLN A 1 276 ? -10.941 -13.264 32.056 1.00 89.44 276 GLN A N 1
ATOM 2269 C CA . GLN A 1 276 ? -12.260 -13.172 32.688 1.00 89.44 276 GLN A CA 1
ATOM 2270 C C . GLN A 1 276 ? -13.203 -14.312 32.263 1.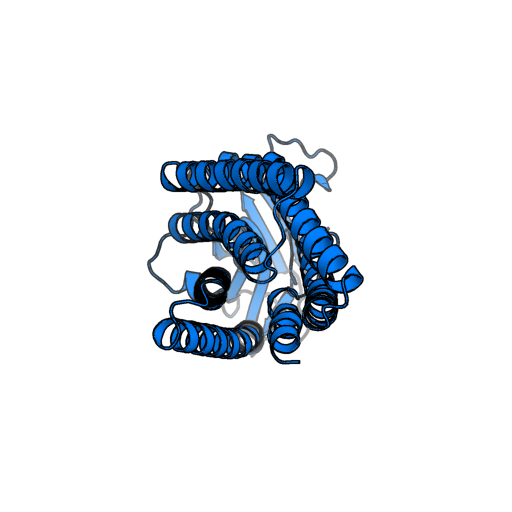00 89.44 276 GLN A C 1
ATOM 2272 O O . GLN A 1 276 ? -14.362 -14.323 32.665 1.00 89.44 276 GLN A O 1
ATOM 2277 N N . GLY A 1 277 ? -12.717 -15.281 31.478 1.00 88.00 277 GLY A N 1
ATOM 2278 C CA . GLY A 1 277 ? -13.474 -16.455 31.046 1.00 88.00 277 GLY A CA 1
ATOM 2279 C C . GLY A 1 277 ? -14.257 -16.270 29.744 1.00 88.00 277 GLY A C 1
ATOM 2280 O O . GLY A 1 277 ? -15.012 -17.168 29.376 1.00 88.00 277 GLY A O 1
ATOM 2281 N N . ASN A 1 278 ? -14.088 -15.147 29.033 1.00 88.81 278 ASN A N 1
ATOM 2282 C CA . ASN A 1 278 ? -14.720 -14.942 27.730 1.00 88.81 278 ASN A CA 1
ATOM 2283 C C . ASN A 1 278 ? -14.015 -15.804 26.662 1.00 88.81 278 ASN A C 1
ATOM 2285 O O . ASN A 1 278 ? -12.834 -15.600 26.374 1.00 88.81 278 ASN A O 1
ATOM 2289 N N . ARG A 1 279 ? -14.735 -16.781 26.095 1.00 89.38 279 ARG A N 1
ATOM 2290 C CA . ARG A 1 279 ? -14.199 -17.707 25.083 1.00 89.38 279 ARG A CA 1
ATOM 2291 C C . ARG A 1 279 ? -13.987 -17.035 23.729 1.00 89.38 279 ARG A C 1
ATOM 2293 O O . ARG A 1 279 ? -12.954 -17.278 23.113 1.00 89.38 279 ARG A O 1
ATOM 2300 N N . ASP A 1 280 ? -14.871 -16.128 23.335 1.00 88.88 280 ASP A N 1
ATOM 2301 C CA . ASP A 1 280 ? -14.769 -15.360 22.089 1.00 88.88 280 ASP A CA 1
ATOM 2302 C C . ASP A 1 280 ? -13.452 -14.572 22.057 1.00 88.88 280 ASP A C 1
ATOM 2304 O O . ASP A 1 280 ? -12.753 -14.529 21.048 1.00 88.88 280 ASP A O 1
ATOM 2308 N N . ALA A 1 281 ? -13.031 -14.038 23.210 1.00 90.62 281 ALA A N 1
ATOM 2309 C CA . ALA A 1 281 ? -11.736 -13.374 23.352 1.00 90.62 281 ALA A CA 1
ATOM 2310 C C . ALA A 1 281 ? -10.543 -14.295 23.066 1.00 90.62 281 ALA A C 1
ATOM 2312 O O . ALA A 1 281 ? -9.550 -13.850 22.490 1.00 90.62 281 ALA A O 1
ATOM 2313 N N . LEU A 1 282 ? -10.628 -15.568 23.459 1.00 90.62 282 LEU A N 1
ATOM 2314 C CA . LEU A 1 282 ? -9.587 -16.558 23.192 1.00 90.62 282 LEU A CA 1
ATOM 2315 C C . LEU A 1 282 ? -9.528 -16.903 21.698 1.00 90.62 282 LEU A C 1
ATOM 2317 O O . LEU A 1 282 ? -8.433 -16.964 21.137 1.00 90.62 282 LEU A O 1
ATOM 2321 N N . TYR A 1 283 ? -10.682 -17.086 21.049 1.00 92.50 283 TYR A N 1
ATOM 2322 C CA . TYR A 1 283 ? -10.745 -17.349 19.609 1.00 92.50 283 TYR A CA 1
ATOM 2323 C C . TYR A 1 283 ? -10.234 -16.151 18.804 1.00 92.50 283 TYR A C 1
ATOM 2325 O O . TYR A 1 283 ? -9.344 -16.312 17.963 1.00 92.50 283 TYR A O 1
ATOM 2333 N N . MET A 1 284 ? -10.701 -14.938 19.115 1.00 93.00 284 MET A N 1
ATOM 2334 C CA . MET A 1 284 ? -10.218 -13.702 18.493 1.00 93.00 284 MET A CA 1
ATOM 2335 C C . MET A 1 284 ? -8.706 -13.526 18.659 1.00 93.00 284 MET A C 1
ATOM 2337 O O . MET A 1 284 ? -8.040 -13.168 17.689 1.00 93.00 284 MET A O 1
ATOM 2341 N N . LEU A 1 285 ? -8.152 -13.841 19.836 1.00 93.25 285 LEU A N 1
ATOM 2342 C CA . LEU A 1 285 ? -6.708 -13.795 20.080 1.00 93.25 285 LEU A CA 1
ATOM 2343 C C . LEU A 1 285 ? -5.944 -14.803 19.218 1.00 93.25 285 LEU A C 1
ATOM 2345 O O . LEU A 1 285 ? -4.911 -14.456 18.649 1.00 93.25 285 LEU A O 1
ATOM 2349 N N . GLY A 1 286 ? -6.466 -16.023 19.068 1.00 92.38 286 GLY A N 1
ATOM 2350 C CA . GLY A 1 286 ? -5.908 -17.025 18.159 1.00 92.38 286 GLY A CA 1
ATOM 2351 C C . GLY A 1 286 ? -5.853 -16.524 16.714 1.00 92.38 286 GLY A C 1
ATOM 2352 O O . GLY A 1 286 ? -4.787 -16.535 16.100 1.00 92.38 286 GLY A O 1
ATOM 2353 N N . GLY A 1 287 ? -6.971 -16.004 16.193 1.00 91.94 287 GLY A N 1
ATOM 2354 C CA . GLY A 1 287 ? -7.025 -15.406 14.852 1.00 91.94 287 GLY A CA 1
ATOM 2355 C C . GLY A 1 287 ? -6.082 -14.207 14.699 1.00 91.94 287 GLY A C 1
ATOM 2356 O O . GLY A 1 287 ? -5.401 -14.074 13.683 1.00 91.94 287 GLY A O 1
ATOM 2357 N N . MET A 1 288 ? -5.969 -13.371 15.734 1.00 91.69 288 MET A N 1
ATOM 2358 C CA . MET A 1 288 ? -5.081 -12.208 15.750 1.00 91.69 288 MET A CA 1
ATOM 2359 C C . MET A 1 288 ? -3.602 -12.598 15.647 1.00 91.69 288 MET A C 1
ATOM 2361 O O . MET A 1 288 ? -2.849 -11.939 14.935 1.00 91.69 288 MET A O 1
ATOM 2365 N N . ILE A 1 289 ? -3.179 -13.681 16.306 1.00 92.44 289 ILE A N 1
ATOM 2366 C CA . ILE A 1 289 ? -1.799 -14.183 16.213 1.00 92.44 289 ILE A CA 1
ATOM 2367 C C . ILE A 1 289 ? -1.456 -14.554 14.766 1.00 92.44 289 ILE A C 1
ATOM 2369 O O . ILE A 1 289 ? -0.397 -14.161 14.278 1.00 92.44 289 ILE A O 1
ATOM 2373 N N . PHE A 1 290 ? -2.357 -15.237 14.050 1.00 90.75 290 PHE A N 1
ATOM 2374 C CA . PHE A 1 290 ? -2.157 -15.520 12.626 1.00 90.75 290 PHE A CA 1
ATOM 2375 C C . PHE A 1 290 ? -2.039 -14.226 11.817 1.00 90.75 290 PHE A C 1
ATOM 2377 O O . PHE A 1 290 ? -1.067 -14.045 11.087 1.00 90.75 290 PHE A O 1
ATOM 2384 N N . VAL A 1 291 ? -2.951 -13.271 12.003 1.00 91.19 291 VAL A N 1
ATOM 2385 C CA . VAL A 1 291 ? -2.871 -11.970 11.315 1.00 91.19 291 VAL A CA 1
ATOM 2386 C C . VAL A 1 291 ? -1.545 -11.257 11.581 1.00 91.19 291 VAL A C 1
ATOM 2388 O O . VAL A 1 291 ? -0.950 -10.714 10.652 1.00 91.19 291 VAL A O 1
ATOM 2391 N N . MET A 1 292 ? -1.038 -11.304 12.814 1.00 91.06 292 MET A N 1
ATOM 2392 C CA . MET A 1 292 ? 0.258 -10.724 13.166 1.00 91.06 292 MET A CA 1
ATOM 2393 C C . MET A 1 292 ? 1.424 -11.408 12.450 1.00 91.06 292 MET A C 1
ATOM 2395 O O . MET A 1 292 ? 2.339 -10.715 12.016 1.00 91.06 292 MET A O 1
ATOM 2399 N N . ILE A 1 293 ? 1.396 -12.732 12.276 1.00 92.12 293 ILE A N 1
ATOM 2400 C CA . ILE A 1 293 ? 2.422 -13.447 11.499 1.00 92.12 293 ILE A CA 1
ATOM 2401 C C . ILE A 1 293 ? 2.442 -12.931 10.057 1.00 92.12 293 ILE A C 1
ATOM 2403 O O . ILE A 1 293 ? 3.502 -12.544 9.568 1.00 92.12 293 ILE A O 1
ATOM 2407 N N . GLY A 1 294 ? 1.277 -12.860 9.403 1.00 90.69 294 GLY A N 1
ATOM 2408 C CA . GLY A 1 294 ? 1.173 -12.331 8.039 1.00 90.69 294 GLY A CA 1
ATOM 2409 C C . GLY A 1 294 ? 1.622 -10.870 7.948 1.00 90.69 294 GLY A C 1
ATOM 2410 O O . GLY A 1 294 ? 2.358 -10.491 7.046 1.00 90.69 294 GLY A O 1
ATOM 2411 N N . PHE A 1 295 ? 1.252 -10.057 8.932 1.00 88.56 295 PHE A N 1
ATOM 2412 C CA . PHE A 1 295 ? 1.631 -8.651 9.012 1.00 88.56 295 PHE A CA 1
ATOM 2413 C C . PHE A 1 295 ? 3.141 -8.432 9.166 1.00 88.56 295 PHE A C 1
ATOM 2415 O O . PHE A 1 295 ? 3.722 -7.614 8.456 1.00 88.56 295 PHE A O 1
ATOM 2422 N N . PHE A 1 296 ? 3.792 -9.146 10.089 1.00 90.06 296 PHE A N 1
ATOM 2423 C CA . PHE A 1 296 ? 5.236 -9.022 10.289 1.00 90.06 296 PHE A CA 1
ATOM 2424 C C . PHE A 1 296 ? 6.024 -9.624 9.127 1.00 90.06 296 PHE A C 1
ATOM 2426 O O . PHE A 1 296 ? 7.074 -9.084 8.782 1.00 90.06 296 PHE A O 1
ATOM 2433 N N . ALA A 1 297 ? 5.511 -10.679 8.485 1.00 90.25 297 ALA A N 1
ATOM 2434 C CA . ALA A 1 297 ? 6.070 -11.185 7.236 1.00 90.25 297 ALA A CA 1
ATOM 2435 C C . ALA A 1 297 ? 6.023 -10.106 6.142 1.00 90.25 297 ALA A C 1
ATOM 2437 O O . ALA A 1 297 ? 7.054 -9.806 5.545 1.00 90.25 297 ALA A O 1
ATOM 2438 N N . ASP A 1 298 ? 4.880 -9.443 5.954 1.00 87.44 298 ASP A N 1
ATOM 2439 C CA . ASP A 1 298 ? 4.729 -8.352 4.985 1.00 87.44 298 ASP A CA 1
ATOM 2440 C C . ASP A 1 298 ? 5.597 -7.141 5.329 1.00 87.44 298 ASP A C 1
ATOM 2442 O O . ASP A 1 298 ? 6.139 -6.502 4.430 1.00 87.44 298 ASP A O 1
ATOM 2446 N N . LEU A 1 299 ? 5.779 -6.826 6.614 1.00 85.06 299 LEU A N 1
ATOM 2447 C CA . LEU A 1 299 ? 6.689 -5.770 7.057 1.00 85.06 299 LEU A CA 1
ATOM 2448 C C . LEU A 1 299 ? 8.151 -6.134 6.767 1.00 85.06 299 LEU A C 1
ATOM 2450 O O . LEU A 1 299 ? 8.919 -5.281 6.327 1.00 85.06 299 LEU A O 1
ATOM 2454 N N . ALA A 1 300 ? 8.539 -7.392 6.978 1.00 84.00 300 ALA A N 1
ATOM 2455 C CA . ALA A 1 300 ? 9.872 -7.887 6.652 1.00 84.00 300 ALA A CA 1
ATOM 2456 C C . ALA A 1 300 ? 10.115 -7.872 5.135 1.00 84.00 300 ALA A C 1
ATOM 2458 O O . ALA A 1 300 ? 11.161 -7.395 4.693 1.00 84.00 300 ALA A O 1
ATOM 2459 N N . VAL A 1 301 ? 9.120 -8.275 4.334 1.00 80.25 301 VAL A N 1
ATOM 2460 C CA . VAL A 1 301 ? 9.128 -8.077 2.877 1.00 80.25 301 VAL A CA 1
ATOM 2461 C C . VAL A 1 301 ? 9.255 -6.590 2.563 1.00 80.25 301 VAL A C 1
ATOM 2463 O O . VAL A 1 301 ? 10.116 -6.214 1.778 1.00 80.25 301 VAL A O 1
ATOM 2466 N N . SER A 1 302 ? 8.486 -5.723 3.233 1.00 76.12 302 SER A N 1
ATOM 2467 C CA . SER A 1 302 ? 8.484 -4.268 3.038 1.00 76.12 302 SER A CA 1
ATOM 2468 C C . SER A 1 302 ? 9.778 -3.554 3.430 1.00 76.12 302 SER A C 1
ATOM 2470 O O . SER A 1 302 ? 9.955 -2.400 3.032 1.00 76.12 302 SER A O 1
ATOM 2472 N N . ASN A 1 303 ? 10.692 -4.219 4.128 1.00 73.94 303 ASN A N 1
ATOM 2473 C CA . ASN A 1 303 ? 12.029 -3.712 4.440 1.00 73.94 303 ASN A CA 1
ATOM 2474 C C . ASN A 1 303 ? 13.142 -4.499 3.722 1.00 73.94 303 ASN A C 1
ATOM 2476 O O . ASN A 1 303 ? 14.314 -4.284 3.996 1.00 73.94 303 ASN A O 1
ATOM 2480 N N . GLY A 1 304 ? 12.790 -5.408 2.804 1.00 70.75 304 GLY A N 1
ATOM 2481 C CA . GLY A 1 304 ? 13.756 -6.168 2.003 1.00 70.75 304 GLY A CA 1
ATOM 2482 C C . GLY A 1 304 ? 14.391 -7.374 2.702 1.00 70.75 304 GLY A C 1
ATOM 2483 O O . GLY A 1 304 ? 15.260 -8.010 2.117 1.00 70.75 304 GLY A O 1
ATOM 2484 N N . TYR A 1 305 ? 13.945 -7.744 3.907 1.00 77.56 305 TYR A N 1
ATOM 2485 C CA . TYR A 1 305 ? 14.450 -8.927 4.619 1.00 77.56 305 TYR A CA 1
ATOM 2486 C C . TYR A 1 305 ? 13.928 -10.249 4.043 1.00 77.56 305 TYR A C 1
ATOM 2488 O O . TYR A 1 305 ? 14.569 -11.285 4.199 1.00 77.56 305 TYR A O 1
ATOM 2496 N N . LEU A 1 306 ? 12.757 -10.230 3.397 1.00 79.50 306 LEU A N 1
ATOM 2497 C CA . LEU A 1 306 ? 12.125 -11.399 2.782 1.00 79.50 306 LEU A CA 1
ATOM 2498 C C . LEU A 1 306 ? 11.702 -11.089 1.341 1.00 79.50 306 LEU A C 1
ATOM 2500 O O . LEU A 1 306 ? 11.303 -9.970 1.027 1.00 79.50 306 LEU A O 1
ATOM 2504 N N . ASN A 1 307 ? 11.731 -12.103 0.473 1.00 75.44 307 ASN A N 1
ATOM 2505 C CA . ASN A 1 307 ? 11.265 -12.014 -0.914 1.00 75.44 307 ASN A CA 1
ATOM 2506 C C . ASN A 1 307 ? 10.171 -13.057 -1.175 1.00 75.44 307 ASN A C 1
ATOM 2508 O O . ASN A 1 307 ? 10.367 -14.023 -1.912 1.00 75.44 307 ASN A O 1
ATOM 2512 N N . ILE A 1 308 ? 9.036 -12.881 -0.501 1.00 80.56 308 ILE A N 1
ATOM 2513 C CA . ILE A 1 308 ? 7.840 -13.720 -0.630 1.00 80.56 308 ILE A CA 1
ATOM 2514 C C . ILE A 1 308 ? 6.629 -12.847 -0.990 1.00 80.56 308 ILE A C 1
ATOM 2516 O O . ILE A 1 308 ? 6.658 -11.643 -0.717 1.00 80.56 308 ILE A O 1
ATOM 2520 N N . PRO A 1 309 ? 5.573 -13.418 -1.601 1.00 77.19 309 PRO A N 1
ATOM 2521 C CA . PRO A 1 309 ? 4.324 -12.699 -1.825 1.00 77.19 309 PRO A CA 1
ATOM 2522 C C . PRO A 1 309 ? 3.705 -12.204 -0.506 1.00 77.19 309 PRO A C 1
ATOM 2524 O O . PRO A 1 309 ? 3.909 -12.848 0.528 1.00 77.19 309 PRO A O 1
ATOM 2527 N N . PRO A 1 310 ? 2.933 -11.100 -0.523 1.00 80.88 310 PRO A N 1
ATOM 2528 C CA . PRO A 1 310 ? 2.231 -10.612 0.660 1.00 80.88 310 PRO A CA 1
ATOM 2529 C C . PRO A 1 310 ? 1.293 -11.676 1.243 1.00 80.88 310 PRO A C 1
ATOM 2531 O O . PRO A 1 310 ? 0.498 -12.281 0.525 1.00 80.88 310 PRO A O 1
ATOM 2534 N N . LEU A 1 311 ? 1.369 -11.896 2.551 1.00 86.25 311 LEU A N 1
ATOM 2535 C CA . LEU A 1 311 ? 0.612 -12.902 3.292 1.00 86.25 311 LEU A CA 1
ATOM 2536 C C . LEU A 1 311 ? -0.545 -12.304 4.092 1.00 86.25 311 LEU A C 1
ATOM 2538 O O . LEU A 1 311 ? -1.489 -13.026 4.422 1.00 86.25 311 LEU A O 1
ATOM 2542 N N . PHE A 1 312 ? -0.508 -11.004 4.404 1.00 85.75 312 PHE A N 1
ATOM 2543 C CA . PHE A 1 312 ? -1.492 -10.377 5.291 1.00 85.75 312 PHE A CA 1
ATOM 2544 C C . PHE A 1 312 ? -2.933 -10.567 4.804 1.00 85.75 312 PHE A C 1
ATOM 2546 O O . PHE A 1 312 ? -3.796 -10.947 5.595 1.00 85.75 312 PHE A O 1
ATOM 2553 N N . SER A 1 313 ? -3.181 -10.382 3.500 1.00 84.50 313 SER A N 1
ATOM 2554 C CA . SER A 1 313 ? -4.508 -10.568 2.899 1.00 84.50 313 SER A CA 1
ATOM 2555 C C . SER A 1 313 ? -5.056 -11.971 3.120 1.00 84.50 313 SER A C 1
ATOM 2557 O O . SER A 1 313 ? -6.242 -12.104 3.383 1.00 84.50 313 SER A O 1
ATOM 2559 N N . TYR A 1 314 ? -4.220 -13.008 3.074 1.00 88.50 314 TYR A N 1
ATOM 2560 C CA . TYR A 1 314 ? -4.639 -14.400 3.252 1.00 88.50 314 TYR A CA 1
ATOM 2561 C C . TYR A 1 314 ? -4.860 -14.745 4.726 1.00 88.50 314 TYR A C 1
ATOM 2563 O O . TYR A 1 314 ? -5.849 -15.376 5.093 1.00 88.50 314 TYR A O 1
ATOM 2571 N N . PHE A 1 315 ? -3.955 -14.290 5.595 1.00 90.19 315 PHE A N 1
ATOM 2572 C CA . PHE A 1 315 ? -3.986 -14.609 7.023 1.00 90.19 315 PHE A CA 1
ATOM 2573 C C . PHE A 1 315 ? -5.122 -13.869 7.737 1.00 90.19 315 PHE A C 1
ATOM 2575 O O . PHE A 1 315 ? -5.608 -14.330 8.768 1.00 90.19 315 PHE A O 1
ATOM 2582 N N . PHE A 1 316 ? -5.612 -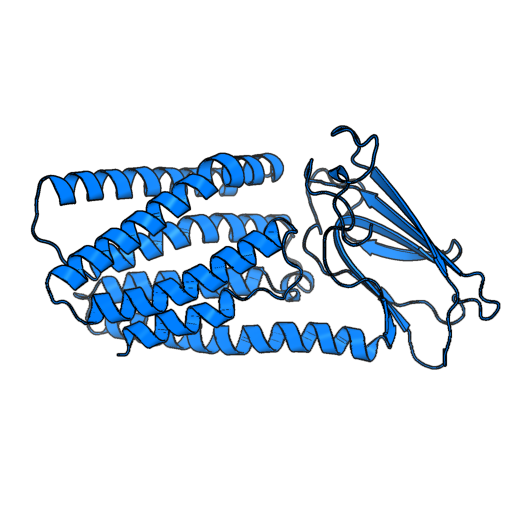12.771 7.156 1.00 91.12 316 PHE A N 1
ATOM 2583 C CA . PHE A 1 316 ? -6.797 -12.069 7.635 1.00 91.12 316 PHE A CA 1
ATOM 2584 C C . PHE A 1 316 ? -8.068 -12.936 7.654 1.00 91.12 316 PHE A C 1
ATOM 2586 O O . PHE A 1 316 ? -8.904 -12.764 8.544 1.00 91.12 316 PHE A O 1
ATOM 2593 N N . ALA A 1 317 ? -8.183 -13.944 6.780 1.00 91.06 317 ALA A N 1
ATOM 2594 C CA . ALA A 1 317 ? -9.294 -14.897 6.816 1.00 91.06 317 ALA A CA 1
ATOM 2595 C C . ALA A 1 317 ? -9.393 -15.619 8.168 1.00 91.06 317 ALA A C 1
ATOM 2597 O O . ALA A 1 317 ? -10.496 -15.835 8.667 1.00 91.06 317 ALA A O 1
ATOM 2598 N N . ALA A 1 318 ? -8.256 -15.933 8.802 1.00 90.50 318 ALA A N 1
ATOM 2599 C CA . ALA A 1 318 ? -8.227 -16.593 10.107 1.00 90.50 318 ALA A CA 1
ATOM 2600 C C . ALA A 1 318 ? -8.910 -15.754 11.199 1.00 90.50 318 ALA A C 1
ATOM 2602 O O . ALA A 1 318 ? -9.562 -16.309 12.081 1.00 90.50 318 ALA A O 1
ATOM 2603 N N . PHE A 1 319 ? -8.807 -14.424 11.121 1.00 90.94 319 PHE A N 1
ATOM 2604 C CA . PHE A 1 319 ? -9.484 -13.524 12.052 1.00 90.94 319 PHE A CA 1
ATOM 2605 C C . PHE A 1 319 ? -10.994 -13.449 11.811 1.00 90.94 319 PHE A C 1
ATOM 2607 O O . PHE A 1 319 ? -11.772 -13.356 12.753 1.00 90.94 319 PHE A O 1
ATOM 2614 N N . ILE A 1 320 ? -11.438 -13.519 10.556 1.00 90.62 320 ILE A N 1
ATOM 2615 C CA . ILE A 1 320 ? -12.875 -13.571 10.256 1.00 90.62 320 ILE A CA 1
ATOM 2616 C C . ILE A 1 320 ? -13.473 -14.887 10.758 1.00 90.62 320 ILE A C 1
ATOM 2618 O O . ILE A 1 320 ? -14.537 -14.877 11.372 1.00 90.62 320 ILE A O 1
ATOM 2622 N N . PHE A 1 321 ? -12.788 -16.013 10.543 1.00 89.81 321 PHE A N 1
ATOM 2623 C CA . PHE A 1 321 ? -13.260 -17.306 11.038 1.00 89.81 321 PHE A CA 1
ATOM 2624 C C . PHE A 1 321 ? -13.278 -17.379 12.562 1.00 89.81 321 PHE A C 1
ATOM 2626 O O . PHE A 1 321 ? -14.182 -17.995 13.119 1.00 89.81 321 PHE A O 1
ATOM 2633 N N . SER A 1 322 ? -12.340 -16.723 13.250 1.00 90.19 322 SER A N 1
ATOM 2634 C CA . SER A 1 322 ? -12.334 -16.721 14.712 1.00 90.19 322 SER A CA 1
ATOM 2635 C C . SER A 1 322 ? -13.491 -15.949 15.345 1.00 90.19 322 SER A C 1
ATOM 2637 O O . SER A 1 322 ? -13.783 -16.180 16.512 1.00 90.19 322 SER A O 1
ATOM 2639 N N . LEU A 1 323 ? -14.172 -15.079 14.592 1.00 85.75 323 LEU A N 1
ATOM 2640 C CA . LEU A 1 323 ? -15.410 -14.417 15.021 1.00 85.75 323 LEU A CA 1
ATOM 2641 C C . LEU A 1 323 ? -16.661 -15.290 14.847 1.00 85.75 323 LEU A C 1
ATOM 2643 O O . LEU A 1 323 ? -17.730 -14.917 15.327 1.00 85.75 323 LEU A O 1
ATOM 2647 N N . ALA A 1 324 ? -16.553 -16.406 14.124 1.00 79.88 324 ALA A N 1
ATOM 2648 C CA . ALA A 1 324 ? -17.658 -17.325 13.860 1.00 79.88 324 ALA A CA 1
ATOM 2649 C C . ALA A 1 324 ? -17.653 -18.575 14.764 1.00 79.88 324 ALA A C 1
ATOM 2651 O O . ALA A 1 324 ? -18.594 -19.366 14.681 1.00 79.88 324 ALA A O 1
ATOM 2652 N N . LEU A 1 325 ? -16.600 -18.764 15.570 1.00 75.75 325 LEU A N 1
ATOM 2653 C CA . LEU A 1 325 ? -16.402 -19.890 16.495 1.00 75.75 325 LEU A CA 1
ATOM 2654 C C . LEU A 1 325 ? -16.931 -19.572 17.894 1.00 75.75 325 LEU A C 1
ATOM 2656 O O . LEU A 1 325 ? -17.539 -20.485 18.497 1.00 75.75 325 LEU A O 1
#